Protein AF-A0A965U5V3-F1 (afdb_monomer_lite)

Secondary structure (DSSP, 8-state):
-----HHHHHHHHHHHHHHHHHHHHHHHHHHHHHHHHHHHHTT--HHHHHHHHHIIIIIIHHHHHHHHHHHHHHHHHHHHHHHHHHHTT-HHHHHHHHHHHHHHHHHHHHHHHHHHHHTHHHHHHHH-TTS-HHHHHHHHHHHHHHHHHHHHHHHHHHHHHHHHHTT-THHHHHHHHHHHHHHHHHHHHHHTSTTTTTHHHHHHHHHHHHHHHHHHHHHHHHHHT----HIIIIIHHHHHHHHHHHHHHHHHHHHHTTT-HHHHHHHHHHHHHHHHHHHHHHTT-S-TTGGGSSTTHHHHHHHHH--

Structure (mmCIF, N/CA/C/O backbone):
data_AF-A0A965U5V3-F1
#
_entry.id   AF-A0A965U5V3-F1
#
loop_
_atom_site.group_PDB
_atom_site.id
_atom_site.type_symbol
_atom_site.label_atom_id
_atom_site.label_alt_id
_atom_site.label_comp_id
_atom_site.label_asym_id
_atom_site.label_entity_id
_atom_site.label_seq_id
_atom_site.pdbx_PDB_ins_code
_atom_site.Cartn_x
_atom_site.Cartn_y
_atom_site.Cartn_z
_atom_site.occupancy
_atom_site.B_iso_or_equiv
_atom_site.auth_seq_id
_atom_site.auth_comp_id
_atom_site.auth_asym_id
_atom_site.auth_atom_id
_atom_site.pdbx_PDB_model_num
ATOM 1 N N . MET A 1 1 ? -17.117 28.675 33.048 1.00 42.81 1 MET A N 1
ATOM 2 C CA . MET A 1 1 ? -17.430 27.655 32.021 1.00 42.81 1 MET A CA 1
ATOM 3 C C . MET A 1 1 ? -16.812 28.139 30.727 1.00 42.81 1 MET A C 1
ATOM 5 O O . MET A 1 1 ? -17.378 29.000 30.071 1.00 42.81 1 MET A O 1
ATOM 9 N N . ASP A 1 2 ? -15.582 27.690 30.476 1.00 44.56 2 ASP A N 1
ATOM 10 C CA . ASP A 1 2 ? -14.666 28.263 29.491 1.00 44.56 2 ASP A CA 1
ATOM 11 C C . ASP A 1 2 ? -15.190 28.185 28.059 1.00 44.56 2 ASP A C 1
ATOM 13 O O . ASP A 1 2 ? -15.101 27.166 27.371 1.00 44.56 2 ASP A O 1
ATOM 17 N N . SER A 1 3 ? -15.652 29.334 27.591 1.00 48.09 3 SER A N 1
ATOM 18 C CA . SER A 1 3 ? -15.730 29.727 26.196 1.00 48.09 3 SER A CA 1
ATOM 19 C C . SER A 1 3 ? -14.321 29.883 25.611 1.00 48.09 3 SER A C 1
ATOM 21 O O . SER A 1 3 ? -13.909 30.978 25.232 1.00 48.09 3 SER A O 1
ATOM 23 N N . GLN A 1 4 ? -13.552 28.794 25.499 1.00 58.69 4 GLN A N 1
ATOM 24 C CA . GLN A 1 4 ? -12.567 28.765 24.418 1.00 58.69 4 GLN A CA 1
ATOM 25 C C . GLN A 1 4 ? -13.374 28.828 23.119 1.00 58.69 4 GLN A C 1
ATOM 27 O O . GLN A 1 4 ? -14.244 27.971 22.927 1.00 58.69 4 GLN A O 1
ATOM 32 N N . PRO A 1 5 ? -13.155 29.833 22.250 1.00 69.81 5 PRO A N 1
ATOM 33 C CA . PRO A 1 5 ? -13.977 29.997 21.066 1.00 69.81 5 PRO A CA 1
ATOM 34 C C . PRO A 1 5 ? -13.901 28.699 20.274 1.00 69.81 5 PRO A C 1
ATOM 36 O O . PRO A 1 5 ? -12.812 28.164 20.068 1.00 69.81 5 PRO A O 1
ATOM 39 N N . VAL A 1 6 ? -15.055 28.170 19.868 1.00 77.19 6 VAL A N 1
ATOM 40 C CA . VAL A 1 6 ? -15.174 26.922 19.095 1.00 77.19 6 VAL A CA 1
ATOM 41 C C . VAL A 1 6 ? -14.173 26.909 17.930 1.00 77.19 6 VAL A C 1
ATOM 43 O O . VAL A 1 6 ? -13.562 25.881 17.654 1.00 77.19 6 VAL A O 1
ATOM 46 N N . ALA A 1 7 ? -13.888 28.085 17.360 1.00 75.00 7 ALA A N 1
ATOM 47 C CA . ALA A 1 7 ? -12.817 28.338 16.401 1.00 75.00 7 ALA A CA 1
ATOM 48 C C . ALA A 1 7 ? -11.431 27.804 16.820 1.00 75.00 7 ALA A C 1
ATOM 50 O O . ALA A 1 7 ? -10.768 27.170 16.011 1.00 75.00 7 ALA A O 1
ATOM 51 N N . LYS A 1 8 ? -10.987 27.997 18.069 1.00 75.44 8 LYS A N 1
ATOM 52 C CA . LYS A 1 8 ? -9.675 27.551 18.578 1.00 75.44 8 LYS A CA 1
ATOM 53 C C . LYS A 1 8 ? -9.604 26.027 18.734 1.00 75.44 8 LYS A C 1
ATOM 55 O O . LYS A 1 8 ? -8.565 25.439 18.455 1.00 75.44 8 LYS A O 1
ATOM 60 N N . ARG A 1 9 ? -10.715 25.376 19.112 1.00 72.06 9 ARG A N 1
ATOM 61 C CA . ARG A 1 9 ? -10.835 23.902 19.125 1.00 72.06 9 ARG A CA 1
ATOM 62 C C . ARG A 1 9 ? -10.884 23.320 17.714 1.00 72.06 9 ARG A C 1
ATOM 64 O O . ARG A 1 9 ? -10.215 22.325 17.455 1.00 72.06 9 ARG A O 1
ATOM 71 N N . LEU A 1 10 ? -11.627 23.954 16.807 1.00 77.81 10 LEU A N 1
ATOM 72 C CA . LEU A 1 10 ? -11.666 23.573 15.396 1.00 77.81 10 LEU A CA 1
ATOM 73 C C . LEU A 1 10 ? -10.290 23.736 14.742 1.00 77.81 10 LEU A C 1
ATOM 75 O O . LEU A 1 10 ? -9.855 22.818 14.065 1.00 77.81 10 LEU A O 1
ATOM 79 N N . LEU A 1 11 ? -9.561 24.824 15.011 1.00 76.25 11 LEU A N 1
ATOM 80 C CA . LEU A 1 11 ? -8.186 25.030 14.531 1.00 76.25 11 LEU A CA 1
ATOM 81 C C . LEU A 1 11 ? -7.207 23.996 15.096 1.00 76.25 11 LEU A C 1
ATOM 83 O O . LEU A 1 11 ? -6.392 23.462 14.349 1.00 76.25 11 LEU A O 1
ATOM 87 N N . ALA A 1 12 ? -7.301 23.672 16.389 1.00 74.75 12 ALA A N 1
ATOM 88 C CA . ALA A 1 12 ? -6.449 22.6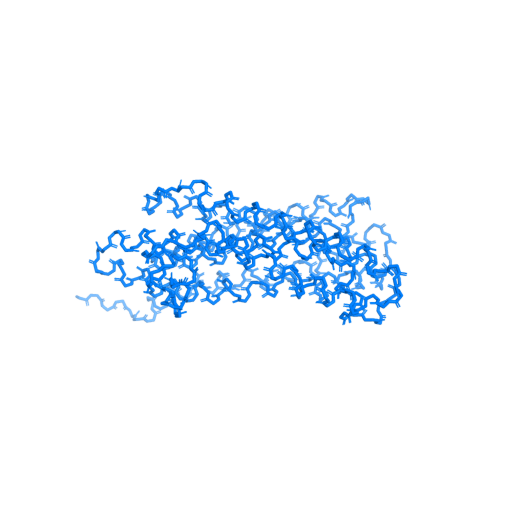64 17.020 1.00 74.75 12 ALA A CA 1
ATOM 89 C C . ALA A 1 12 ? -6.691 21.238 16.483 1.00 74.75 12 ALA A C 1
ATOM 91 O O . ALA A 1 12 ? -5.771 20.425 16.503 1.00 74.75 12 ALA A O 1
ATOM 92 N N . LEU A 1 13 ? -7.899 20.936 15.990 1.00 67.56 13 LEU A N 1
ATOM 93 C CA . LEU A 1 13 ? -8.224 19.679 15.303 1.00 67.56 13 LEU A CA 1
ATOM 94 C C . LEU A 1 13 ? -7.874 19.724 13.811 1.00 67.56 13 LEU A C 1
ATOM 96 O O . LEU A 1 13 ? -7.347 18.754 13.276 1.00 67.56 13 LEU A O 1
ATOM 100 N N . ALA A 1 14 ? -8.137 20.846 13.143 1.00 71.88 14 ALA A N 1
ATOM 101 C CA . ALA A 1 14 ? -7.903 21.011 11.716 1.00 71.88 14 ALA A CA 1
ATOM 102 C C . ALA A 1 14 ? -6.410 21.040 11.384 1.00 71.88 14 ALA A C 1
ATOM 104 O O . ALA A 1 14 ? -6.013 20.452 10.390 1.00 71.88 14 ALA A O 1
ATOM 105 N N . LEU A 1 15 ? -5.562 21.664 12.209 1.00 71.25 15 LEU A N 1
ATOM 106 C CA . LEU A 1 15 ? -4.137 21.806 11.903 1.00 71.25 15 LEU A CA 1
ATOM 107 C C . LEU A 1 15 ? -3.412 20.444 11.782 1.00 71.25 15 LEU A C 1
ATOM 109 O O . LEU A 1 15 ? -2.783 20.221 10.748 1.00 71.25 15 LEU A O 1
ATOM 113 N N . PRO A 1 16 ? -3.535 19.489 12.731 1.00 64.44 16 PRO A N 1
ATOM 114 C CA . PRO A 1 16 ? -2.949 18.154 12.575 1.00 64.44 16 PRO A CA 1
ATOM 115 C C . PRO A 1 16 ? -3.527 17.374 11.389 1.00 64.44 16 PRO A C 1
ATOM 117 O O . PRO A 1 16 ? -2.785 16.682 10.694 1.00 64.44 16 PRO A O 1
ATOM 120 N N . ILE A 1 17 ? -4.835 17.502 11.139 1.00 68.56 17 ILE A N 1
ATOM 121 C CA . ILE A 1 17 ? -5.513 16.816 10.030 1.00 68.56 17 ILE A CA 1
ATOM 122 C C . ILE A 1 17 ? -5.018 17.365 8.688 1.00 68.56 17 ILE A C 1
ATOM 124 O O . ILE A 1 17 ? -4.667 16.585 7.808 1.00 68.56 17 ILE A O 1
ATOM 128 N N . THR A 1 18 ? -4.917 18.687 8.541 1.00 76.56 18 THR A N 1
ATOM 129 C CA . THR A 1 18 ? -4.416 19.353 7.331 1.00 76.56 18 THR A CA 1
ATOM 130 C C . THR A 1 18 ? -2.945 19.038 7.095 1.00 76.56 18 THR A C 1
ATOM 132 O O . THR A 1 18 ? -2.568 18.730 5.966 1.00 76.56 18 THR A O 1
ATOM 135 N N . ILE A 1 19 ? -2.111 19.051 8.140 1.00 74.31 19 ILE A N 1
ATOM 136 C CA . ILE A 1 19 ? -0.704 18.643 8.035 1.00 74.31 19 ILE A CA 1
ATOM 137 C C . ILE A 1 19 ? -0.618 17.184 7.574 1.00 74.31 19 ILE A C 1
ATOM 139 O O . ILE A 1 19 ? 0.099 16.896 6.620 1.00 74.31 19 ILE A O 1
ATOM 143 N N . GLY A 1 20 ? -1.400 16.281 8.175 1.00 71.25 20 GLY A N 1
ATOM 144 C CA . GLY A 1 20 ? -1.452 14.874 7.777 1.00 71.25 20 GLY A CA 1
ATOM 145 C C . GLY A 1 20 ? -1.923 14.661 6.339 1.00 71.25 20 GLY A C 1
ATOM 146 O O . GLY A 1 20 ? -1.291 13.921 5.587 1.00 71.25 20 GLY A O 1
ATOM 147 N N . ALA A 1 21 ? -2.976 15.366 5.924 1.00 75.44 21 ALA A N 1
ATOM 148 C CA . ALA A 1 21 ? -3.492 15.330 4.558 1.00 75.44 21 ALA A CA 1
ATOM 149 C C . ALA A 1 21 ? -2.486 15.886 3.536 1.00 75.44 21 ALA A C 1
ATOM 151 O O . ALA A 1 21 ? -2.460 15.443 2.389 1.00 75.44 21 ALA A O 1
ATOM 152 N N . SER A 1 22 ? -1.621 16.811 3.958 1.00 83.19 22 SER A N 1
ATOM 153 C CA . SER A 1 22 ? -0.612 17.436 3.100 1.00 83.19 22 SER A CA 1
ATOM 154 C C . SER A 1 22 ? 0.598 16.535 2.831 1.00 83.19 22 SER A C 1
ATOM 156 O O . SER A 1 22 ? 1.283 16.749 1.833 1.00 83.19 22 SER A O 1
ATOM 158 N N . ILE A 1 23 ? 0.843 15.491 3.637 1.00 83.06 23 ILE A N 1
ATOM 159 C CA . ILE A 1 23 ? 2.007 14.596 3.469 1.00 83.06 23 ILE A CA 1
ATOM 160 C C . ILE A 1 23 ? 2.027 13.954 2.075 1.00 83.06 23 ILE A C 1
ATOM 162 O O . ILE A 1 23 ? 3.073 13.915 1.434 1.00 83.06 23 ILE A O 1
ATOM 166 N N . SER A 1 24 ? 0.880 13.488 1.569 1.00 82.56 24 SER A N 1
ATOM 167 C CA . SER A 1 24 ? 0.817 12.806 0.264 1.00 82.56 24 SER A CA 1
ATOM 168 C C . SER A 1 24 ? 1.067 13.750 -0.931 1.00 82.56 24 SER A C 1
ATOM 170 O O . SER A 1 24 ? 1.881 13.409 -1.801 1.00 82.56 24 SER A O 1
ATOM 172 N N . PRO A 1 25 ? 0.447 14.949 -0.996 1.00 86.75 25 PRO A N 1
ATOM 173 C CA . PRO A 1 25 ? 0.822 15.980 -1.964 1.00 86.75 25 PRO A CA 1
ATOM 174 C C . PRO A 1 25 ? 2.294 16.395 -1.871 1.00 86.75 25 PRO A C 1
ATOM 176 O O . PRO A 1 25 ? 2.972 16.439 -2.897 1.00 86.75 25 PRO A O 1
ATOM 179 N N . LEU A 1 26 ? 2.816 16.630 -0.661 1.00 87.88 26 LEU A N 1
ATOM 180 C CA . LEU A 1 26 ? 4.227 16.972 -0.455 1.00 87.88 26 LEU A CA 1
ATOM 181 C C . LEU A 1 26 ? 5.155 15.876 -0.979 1.00 87.88 26 LEU A C 1
ATOM 183 O O . LEU A 1 26 ? 6.098 16.178 -1.706 1.00 87.88 26 LEU A O 1
ATOM 187 N N . ALA A 1 27 ? 4.860 14.611 -0.680 1.00 87.25 27 ALA A N 1
ATOM 188 C CA . ALA A 1 27 ? 5.628 13.486 -1.195 1.00 87.25 27 ALA A CA 1
ATOM 189 C C . ALA A 1 27 ? 5.633 13.451 -2.726 1.00 87.25 27 ALA A C 1
ATOM 191 O O . ALA A 1 27 ? 6.674 13.226 -3.331 1.00 87.25 27 ALA A O 1
ATOM 192 N N . SER A 1 28 ? 4.497 13.760 -3.352 1.00 87.81 28 SER A N 1
ATOM 193 C CA . SER A 1 28 ? 4.379 13.799 -4.813 1.00 87.81 28 SER A CA 1
ATOM 194 C C . SER A 1 28 ? 5.215 14.926 -5.436 1.00 87.81 28 SER A C 1
ATOM 196 O O . SER A 1 28 ? 5.868 14.718 -6.458 1.00 87.81 28 SER A O 1
ATOM 198 N N . VAL A 1 29 ? 5.239 16.107 -4.807 1.00 90.50 29 VAL A N 1
ATOM 199 C CA . VAL A 1 29 ? 6.090 17.230 -5.238 1.00 90.50 29 VAL A CA 1
ATOM 200 C C . VAL A 1 29 ? 7.565 16.862 -5.098 1.00 90.50 29 VAL A C 1
ATOM 202 O O . VAL A 1 29 ? 8.337 17.044 -6.042 1.00 90.50 29 VAL A O 1
ATOM 205 N N . VAL A 1 30 ? 7.953 16.293 -3.956 1.00 91.12 30 VAL A N 1
ATOM 206 C CA . VAL A 1 30 ? 9.332 15.864 -3.702 1.00 91.12 30 VAL A CA 1
ATOM 207 C C . VAL A 1 30 ? 9.772 14.787 -4.693 1.00 91.12 30 VAL A C 1
ATOM 209 O O . VAL A 1 30 ? 10.864 14.905 -5.240 1.00 91.12 30 VAL A O 1
ATOM 212 N N . ASP A 1 31 ? 8.923 13.807 -5.002 1.00 90.94 31 ASP A N 1
ATOM 213 C CA . ASP A 1 31 ? 9.214 12.781 -6.007 1.00 90.94 31 ASP A CA 1
ATOM 214 C C . ASP A 1 31 ? 9.467 13.393 -7.382 1.00 90.94 31 ASP A C 1
ATOM 216 O O . ASP A 1 31 ? 10.501 13.123 -7.989 1.00 90.94 31 ASP A O 1
ATOM 220 N N . SER A 1 32 ? 8.571 14.269 -7.848 1.00 90.00 32 SER A N 1
ATOM 221 C CA . SER A 1 32 ? 8.718 14.913 -9.158 1.00 90.00 32 SER A CA 1
ATOM 222 C C . SER A 1 32 ? 10.021 15.709 -9.278 1.00 90.00 32 SER A C 1
ATOM 224 O O . SER A 1 32 ? 10.684 15.674 -10.314 1.00 90.00 32 SER A O 1
ATOM 226 N N . ALA A 1 33 ? 10.436 16.380 -8.200 1.00 91.12 33 ALA A N 1
ATOM 227 C CA . ALA A 1 33 ? 11.663 17.157 -8.180 1.00 91.12 33 ALA A CA 1
ATOM 228 C C . 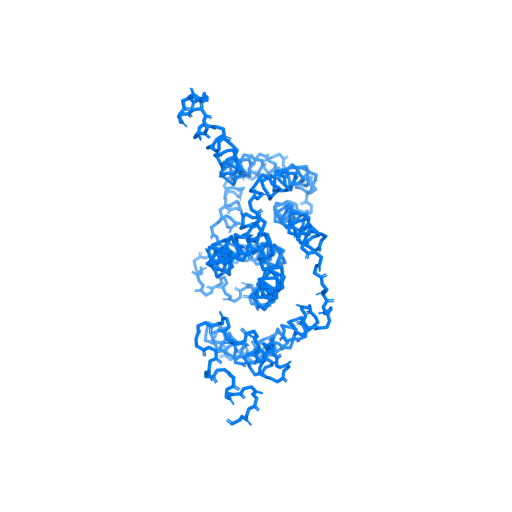ALA A 1 33 ? 12.910 16.268 -8.069 1.00 91.12 33 ALA A C 1
ATOM 230 O O . ALA A 1 33 ? 13.867 16.464 -8.818 1.00 91.12 33 ALA A O 1
ATOM 231 N N . LEU A 1 34 ? 12.927 15.309 -7.139 1.00 92.94 34 LEU A N 1
ATOM 232 C CA . LEU A 1 34 ? 14.098 14.474 -6.870 1.00 92.94 34 LEU A CA 1
ATOM 233 C C . LEU A 1 34 ? 14.375 13.492 -8.003 1.00 92.94 34 LEU A C 1
ATOM 235 O O . LEU A 1 34 ? 15.518 13.402 -8.439 1.00 92.94 34 LEU A O 1
ATOM 239 N N . ILE A 1 35 ? 13.353 12.797 -8.505 1.00 93.81 35 ILE A N 1
ATOM 240 C CA . ILE A 1 35 ? 13.528 11.754 -9.522 1.00 93.81 35 ILE A CA 1
ATOM 241 C C . ILE A 1 35 ? 14.125 12.353 -10.792 1.00 93.81 35 ILE A C 1
ATOM 243 O O . ILE A 1 35 ? 15.159 11.888 -11.267 1.00 93.81 35 ILE A O 1
ATOM 247 N N . ILE A 1 36 ? 13.532 13.443 -11.292 1.00 94.06 36 ILE A N 1
ATOM 248 C CA . ILE A 1 36 ? 14.012 14.112 -12.506 1.00 94.06 36 ILE A CA 1
ATOM 249 C C . ILE A 1 36 ? 15.433 14.651 -12.295 1.00 94.06 36 ILE A C 1
ATOM 251 O O . ILE A 1 36 ? 16.299 14.435 -13.138 1.00 94.06 36 ILE A O 1
ATOM 255 N N . ARG A 1 37 ? 15.709 15.313 -11.161 1.00 94.12 37 ARG A N 1
ATOM 256 C CA . ARG A 1 37 ? 17.046 15.864 -10.876 1.00 94.12 37 ARG A CA 1
ATOM 257 C C . ARG A 1 37 ? 18.124 14.785 -10.795 1.00 94.12 37 ARG A C 1
ATOM 259 O O . ARG A 1 37 ? 19.212 14.995 -11.322 1.00 94.12 37 ARG A O 1
ATOM 266 N N . ILE A 1 38 ? 17.846 13.659 -10.140 1.00 93.50 38 ILE A N 1
ATOM 267 C CA . ILE A 1 38 ? 18.824 12.577 -9.977 1.00 93.50 38 ILE A CA 1
ATOM 268 C C . ILE A 1 38 ? 19.085 11.888 -11.318 1.00 93.50 38 ILE A C 1
ATOM 270 O O . ILE A 1 38 ? 20.243 11.679 -11.661 1.00 93.50 38 ILE A O 1
ATOM 274 N N . LEU A 1 39 ? 18.049 11.612 -12.116 1.00 92.69 39 LEU A N 1
ATOM 275 C CA . LEU A 1 39 ? 18.231 11.015 -13.443 1.00 92.69 39 LEU A CA 1
ATOM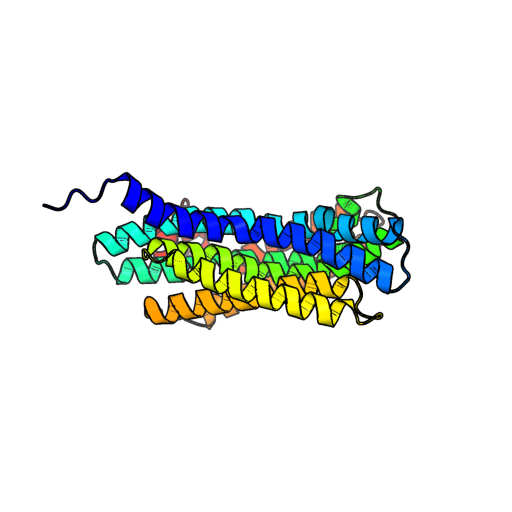 276 C C . LEU A 1 39 ? 19.048 11.928 -14.372 1.00 92.69 39 LEU A C 1
ATOM 278 O O . LEU A 1 39 ? 19.979 11.459 -15.019 1.00 92.69 39 LEU A O 1
ATOM 282 N N . LEU A 1 40 ? 18.790 13.239 -14.372 1.00 94.81 40 LEU A N 1
ATOM 283 C CA . LEU A 1 40 ? 19.618 14.196 -15.118 1.00 94.81 40 LEU A CA 1
ATOM 284 C C . LEU A 1 40 ? 21.081 14.185 -14.647 1.00 94.81 40 LEU A C 1
ATOM 286 O O . LEU A 1 40 ? 21.996 14.210 -15.465 1.00 94.81 40 LEU A O 1
ATOM 290 N N . LYS A 1 41 ? 21.314 14.110 -13.330 1.00 93.94 41 LYS A N 1
ATOM 291 C CA . LYS A 1 41 ? 22.663 14.028 -12.745 1.00 93.94 41 LYS A CA 1
ATOM 292 C C . LYS A 1 41 ? 23.404 12.747 -13.150 1.00 93.94 41 LYS A C 1
ATOM 294 O O . LYS A 1 41 ? 24.621 12.778 -13.282 1.00 93.94 41 LYS A O 1
ATOM 299 N N . LEU A 1 42 ? 22.687 11.643 -13.355 1.00 91.88 42 LEU A N 1
ATOM 300 C CA . LEU A 1 42 ? 23.244 10.376 -13.841 1.00 91.88 42 LEU A CA 1
ATOM 301 C C . LEU A 1 42 ? 23.527 10.367 -15.356 1.00 91.88 42 LEU A C 1
ATOM 303 O O . LEU A 1 42 ? 24.009 9.363 -15.869 1.00 91.88 42 LEU A O 1
ATOM 307 N N . GLY A 1 43 ? 23.249 11.465 -16.070 1.00 91.69 43 GLY A N 1
ATOM 308 C CA . GLY A 1 43 ? 23.526 11.605 -17.502 1.00 91.69 43 GLY A CA 1
ATOM 309 C C . GLY A 1 43 ? 22.360 11.236 -18.423 1.00 91.69 43 GLY A C 1
ATOM 310 O O . GLY A 1 43 ? 22.533 11.241 -19.640 1.00 91.69 43 GLY A O 1
ATOM 311 N N . TYR A 1 44 ? 21.170 10.946 -17.883 1.00 92.94 44 TYR A N 1
ATOM 312 C CA . TYR A 1 44 ? 19.980 10.720 -18.708 1.00 92.94 44 TYR A CA 1
ATOM 313 C C . TYR A 1 44 ? 19.473 12.026 -19.325 1.00 92.94 44 TYR A C 1
ATOM 315 O O . TYR A 1 44 ? 19.577 13.104 -18.735 1.00 92.94 44 TYR A O 1
ATOM 323 N N . THR A 1 45 ? 18.854 11.929 -20.503 1.00 95.00 45 THR A N 1
ATOM 324 C CA . THR A 1 45 ? 18.192 13.082 -21.121 1.00 95.00 45 THR A CA 1
ATOM 325 C C . THR A 1 45 ? 16.951 13.492 -20.324 1.00 95.00 45 THR A C 1
ATOM 327 O O . THR A 1 45 ? 16.330 12.684 -19.624 1.00 95.00 45 THR A O 1
ATOM 330 N N . LYS A 1 46 ? 16.548 14.761 -20.454 1.00 93.31 46 LYS A N 1
ATOM 331 C CA . LYS A 1 46 ? 15.329 15.275 -19.812 1.00 93.31 46 LYS A CA 1
ATOM 332 C C . LYS A 1 46 ? 14.082 14.504 -20.247 1.00 93.31 46 LYS A C 1
ATOM 334 O O . LYS A 1 46 ? 13.236 14.219 -19.406 1.00 93.31 46 LYS A O 1
ATOM 339 N N . GLU A 1 47 ? 13.996 14.151 -21.524 1.00 93.19 47 GLU A N 1
ATOM 340 C CA . GLU A 1 47 ? 12.875 13.399 -22.089 1.00 93.19 47 GLU A CA 1
ATOM 341 C C . GLU A 1 47 ? 12.788 11.987 -21.497 1.00 93.19 47 GLU A C 1
ATOM 343 O O . GLU A 1 47 ? 11.729 11.584 -21.014 1.00 93.19 47 GLU A O 1
ATOM 348 N N . THR A 1 48 ? 13.914 11.270 -21.411 1.00 92.06 48 THR A N 1
ATOM 349 C CA . THR A 1 48 ? 13.970 9.943 -20.778 1.00 92.06 48 THR A CA 1
ATOM 350 C C . THR A 1 48 ? 13.588 10.011 -19.299 1.00 92.06 48 THR A C 1
ATOM 352 O O . THR A 1 48 ? 12.791 9.202 -18.828 1.00 92.06 48 THR A O 1
ATOM 355 N N . ALA A 1 49 ? 14.099 11.002 -18.560 1.00 93.12 49 ALA A N 1
ATOM 356 C CA . ALA A 1 49 ? 13.785 11.176 -17.143 1.00 93.12 49 ALA A CA 1
ATOM 357 C C . ALA A 1 49 ? 12.297 11.488 -16.902 1.00 93.12 49 ALA A C 1
ATOM 359 O O . ALA A 1 49 ? 11.690 10.950 -15.975 1.00 93.12 49 ALA A O 1
ATOM 360 N N . GLN A 1 50 ? 11.699 12.337 -17.744 1.00 93.62 50 GLN A N 1
ATOM 361 C CA . GLN A 1 50 ? 10.272 12.659 -17.685 1.00 93.62 50 GLN A CA 1
ATOM 362 C C . GLN A 1 50 ? 9.400 11.455 -18.042 1.00 93.62 50 GLN A C 1
ATOM 364 O O . GLN A 1 50 ? 8.413 11.205 -17.354 1.00 93.62 50 GLN A O 1
ATOM 369 N N . THR A 1 51 ? 9.792 10.687 -19.057 1.00 93.50 51 THR A N 1
ATOM 370 C CA . THR A 1 51 ? 9.093 9.464 -19.470 1.00 93.50 51 THR A CA 1
ATOM 371 C C . THR A 1 51 ? 9.116 8.426 -18.354 1.00 93.50 51 THR A C 1
ATOM 373 O O . THR A 1 51 ? 8.063 7.952 -17.935 1.00 93.50 51 THR A O 1
ATOM 376 N N . ALA A 1 52 ? 10.289 8.146 -17.781 1.00 92.94 52 ALA A N 1
ATOM 377 C CA . ALA A 1 52 ? 10.43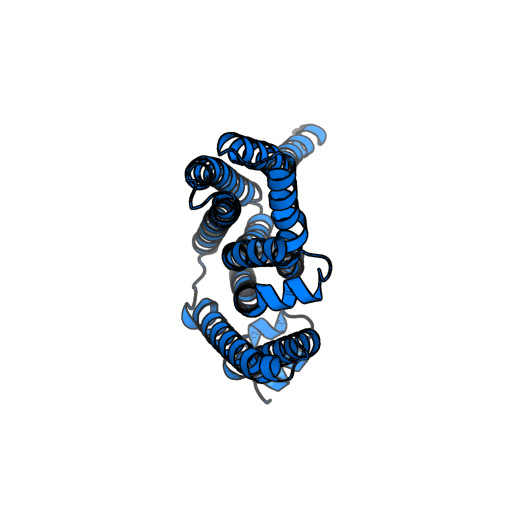9 7.203 -16.676 1.00 92.94 52 ALA A CA 1
ATOM 378 C C . ALA A 1 52 ? 9.603 7.616 -15.449 1.00 92.94 52 ALA A C 1
ATOM 380 O O . ALA A 1 52 ? 8.868 6.802 -14.886 1.00 92.94 52 ALA A O 1
ATOM 381 N N . PHE A 1 53 ? 9.650 8.900 -15.069 1.00 93.81 53 PHE A N 1
ATOM 382 C CA . PHE A 1 53 ? 8.808 9.435 -13.996 1.00 93.81 53 PHE A CA 1
ATOM 383 C C . PHE A 1 53 ? 7.312 9.309 -14.316 1.00 93.81 53 PHE A C 1
ATOM 385 O O . PHE A 1 53 ? 6.535 8.919 -13.442 1.00 93.81 53 PHE A O 1
ATOM 392 N N . SER A 1 54 ? 6.909 9.597 -15.558 1.00 93.38 54 SER A N 1
ATOM 393 C CA . SER A 1 54 ? 5.522 9.456 -16.000 1.00 93.38 54 SER A CA 1
ATOM 394 C C . SER A 1 54 ? 5.063 8.008 -15.880 1.00 93.38 54 SER A C 1
ATOM 396 O O . SER A 1 54 ? 4.080 7.764 -15.196 1.00 93.38 54 SER A O 1
ATOM 398 N N . LEU A 1 55 ? 5.798 7.038 -16.434 1.00 94.44 55 LEU A N 1
ATOM 399 C CA . LEU A 1 55 ? 5.454 5.611 -16.354 1.00 94.44 55 LEU A CA 1
ATOM 400 C C . LEU A 1 55 ? 5.253 5.149 -14.910 1.00 94.44 55 LEU A C 1
ATOM 402 O O . LEU A 1 55 ? 4.255 4.495 -14.597 1.00 94.44 55 LEU A O 1
ATOM 406 N N . MET A 1 56 ? 6.164 5.540 -14.016 1.00 93.56 56 MET A N 1
ATOM 407 C CA . MET A 1 56 ? 6.058 5.222 -12.595 1.00 93.56 56 MET A CA 1
ATOM 408 C C . MET A 1 56 ? 4.797 5.840 -11.975 1.00 93.56 56 MET A C 1
ATOM 410 O O . MET A 1 56 ? 4.061 5.172 -11.246 1.00 93.56 56 MET A O 1
ATOM 414 N N . ARG A 1 57 ? 4.525 7.119 -12.260 1.00 91.56 57 ARG A N 1
ATOM 415 C CA . ARG A 1 57 ? 3.457 7.885 -11.608 1.00 91.56 57 ARG A CA 1
ATOM 416 C C . ARG A 1 57 ? 2.067 7.624 -12.179 1.00 91.56 57 ARG A C 1
ATOM 418 O O . ARG A 1 57 ? 1.099 7.706 -11.427 1.00 91.56 57 ARG A O 1
ATOM 425 N N . THR A 1 58 ? 1.946 7.359 -13.472 1.00 90.44 58 THR A N 1
ATOM 426 C CA . THR A 1 58 ? 0.657 7.169 -14.141 1.00 90.44 58 THR A CA 1
ATOM 427 C C . THR A 1 58 ? 0.343 5.699 -14.316 1.00 90.44 58 THR A C 1
ATOM 429 O O . THR A 1 58 ? -0.733 5.274 -13.917 1.00 90.44 58 THR A O 1
ATOM 432 N N . ASN A 1 59 ? 1.258 4.898 -14.852 1.00 93.00 59 ASN A N 1
ATOM 433 C CA . ASN A 1 59 ? 0.932 3.529 -15.246 1.00 93.00 59 ASN A CA 1
ATOM 434 C C . ASN A 1 59 ? 1.045 2.601 -14.033 1.00 93.00 59 ASN A C 1
ATOM 436 O O . ASN A 1 59 ? 0.071 1.974 -13.620 1.00 93.00 59 ASN A O 1
ATOM 440 N N . VAL A 1 60 ? 2.214 2.591 -13.391 1.00 94.19 60 VAL A N 1
ATOM 441 C CA . VAL A 1 60 ? 2.498 1.687 -12.269 1.00 94.19 60 VAL A CA 1
ATOM 442 C C . VAL A 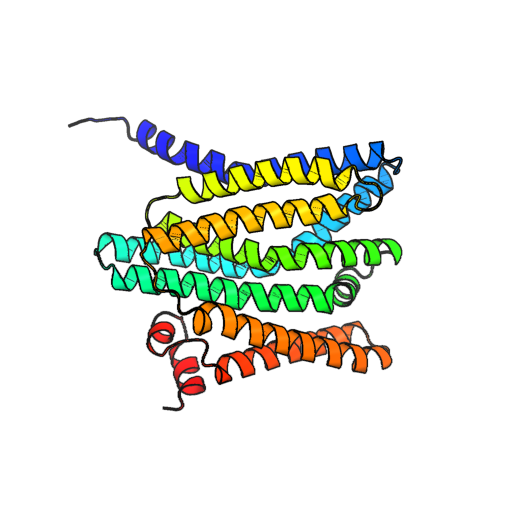1 60 ? 1.729 2.087 -11.010 1.00 94.19 60 VAL A C 1
ATOM 444 O O . VAL A 1 60 ? 1.077 1.249 -10.379 1.00 94.19 60 VAL A O 1
ATOM 447 N N . ALA A 1 61 ? 1.753 3.371 -10.637 1.00 92.00 61 ALA A N 1
ATOM 448 C CA . ALA A 1 61 ? 1.067 3.825 -9.431 1.00 92.00 61 ALA A CA 1
ATOM 449 C C . ALA A 1 61 ? -0.462 3.695 -9.534 1.00 92.00 61 ALA A C 1
ATOM 451 O O . ALA A 1 61 ? -1.102 3.428 -8.521 1.00 92.00 61 ALA A O 1
ATOM 452 N N . THR A 1 62 ? -1.071 3.833 -10.718 1.00 92.25 62 THR A N 1
ATOM 453 C CA . THR A 1 62 ? -2.525 3.627 -10.860 1.00 92.25 62 THR A CA 1
ATOM 454 C C . THR A 1 62 ? -2.896 2.187 -10.529 1.00 92.25 62 THR A C 1
ATOM 456 O O . THR A 1 62 ? -3.761 1.960 -9.684 1.00 92.25 62 THR A O 1
ATOM 459 N N . LEU A 1 63 ? -2.189 1.214 -11.111 1.00 93.00 63 LEU A N 1
ATOM 460 C CA . LEU A 1 63 ? -2.465 -0.208 -10.890 1.00 93.00 63 LEU A CA 1
ATOM 461 C C . LEU A 1 63 ? -2.212 -0.634 -9.445 1.00 93.00 63 LEU A C 1
ATOM 463 O O . LEU A 1 63 ? -3.015 -1.356 -8.859 1.00 93.00 63 LEU A O 1
ATOM 467 N N . THR A 1 64 ? -1.133 -0.146 -8.839 1.00 92.00 64 THR A N 1
ATOM 468 C CA . THR A 1 64 ? -0.796 -0.487 -7.449 1.00 92.00 64 THR A CA 1
ATOM 469 C C . THR A 1 64 ? -1.681 0.220 -6.417 1.00 92.00 64 THR A C 1
ATOM 471 O O . THR A 1 64 ? -1.864 -0.305 -5.321 1.00 92.00 64 THR A O 1
ATOM 474 N N . ASN A 1 65 ? -2.313 1.350 -6.757 1.00 91.31 65 ASN A N 1
ATOM 475 C CA . ASN A 1 65 ? -3.287 2.014 -5.883 1.00 91.31 65 ASN A CA 1
ATOM 476 C C . ASN A 1 65 ? -4.727 1.502 -6.045 1.00 91.31 65 ASN A C 1
ATOM 478 O O . ASN A 1 65 ? -5.537 1.740 -5.150 1.00 91.31 65 ASN A O 1
ATOM 482 N N . MET A 1 66 ? -5.069 0.788 -7.126 1.00 91.62 66 MET A N 1
ATOM 483 C CA . MET A 1 66 ? -6.422 0.236 -7.318 1.00 91.62 66 MET A CA 1
ATOM 484 C C . MET A 1 66 ? -6.901 -0.634 -6.138 1.00 91.62 66 MET A C 1
ATOM 486 O O . MET A 1 66 ? -8.007 -0.388 -5.649 1.00 91.62 66 MET A O 1
ATOM 490 N N . PRO A 1 67 ? -6.102 -1.582 -5.602 1.00 88.00 67 PRO A N 1
ATOM 491 C CA . PRO A 1 67 ? -6.475 -2.333 -4.396 1.00 88.00 67 PRO A CA 1
ATOM 492 C C . PRO A 1 67 ? -6.715 -1.428 -3.181 1.00 88.00 67 PRO A C 1
ATOM 494 O O . PRO A 1 67 ? -7.584 -1.705 -2.354 1.00 88.00 67 PRO A O 1
ATOM 497 N N . GLY A 1 68 ? -5.991 -0.305 -3.127 1.00 88.88 68 GLY A N 1
ATOM 498 C CA . GLY A 1 68 ? -6.101 0.724 -2.100 1.00 88.88 68 GLY A CA 1
ATOM 499 C C . GLY A 1 68 ? -7.508 1.312 -1.962 1.00 88.88 68 GLY A C 1
ATOM 500 O O . GLY A 1 68 ? -7.890 1.752 -0.883 1.00 88.88 68 GLY A O 1
ATOM 501 N N . VAL A 1 69 ? -8.327 1.294 -3.016 1.00 91.38 69 VAL A N 1
ATOM 502 C CA . VAL A 1 69 ? -9.714 1.785 -2.944 1.00 91.38 69 VAL A CA 1
ATOM 503 C C . VAL A 1 69 ? -10.550 0.930 -1.987 1.00 91.38 69 VAL A C 1
ATOM 505 O O . VAL A 1 69 ? -11.328 1.463 -1.193 1.00 91.38 69 VAL A O 1
ATOM 508 N N . LEU A 1 70 ? -10.355 -0.392 -2.003 1.00 92.19 70 LEU A N 1
ATOM 509 C CA . LEU A 1 70 ? -11.085 -1.322 -1.139 1.00 92.19 70 LEU A CA 1
ATOM 510 C C . LEU A 1 70 ? -10.671 -1.163 0.326 1.00 92.19 70 LEU A C 1
ATOM 512 O O . LEU A 1 70 ? -11.516 -1.131 1.220 1.00 92.19 70 LEU A O 1
ATOM 516 N N . THR A 1 71 ? -9.374 -1.025 0.583 1.00 91.75 71 THR A N 1
ATOM 517 C CA . THR A 1 71 ? -8.839 -0.839 1.937 1.00 91.75 71 THR A CA 1
ATOM 518 C C . THR A 1 71 ? -9.118 0.555 2.488 1.00 91.75 71 THR A C 1
ATOM 520 O O . THR A 1 71 ? -9.323 0.703 3.692 1.00 91.75 71 THR A O 1
ATOM 523 N N . MET A 1 72 ? -9.239 1.570 1.632 1.00 91.44 72 MET A N 1
ATOM 524 C CA . MET A 1 72 ? -9.724 2.892 2.024 1.00 91.44 72 MET A CA 1
ATOM 525 C C . MET A 1 72 ? -11.221 2.873 2.360 1.00 91.44 72 MET A C 1
ATOM 527 O O . MET A 1 72 ? -11.621 3.451 3.369 1.00 91.44 72 MET A O 1
ATOM 531 N N . ALA A 1 73 ? -12.047 2.160 1.587 1.00 92.62 73 ALA A N 1
ATOM 532 C CA . ALA A 1 73 ? -13.456 1.944 1.921 1.00 92.62 73 ALA A CA 1
ATOM 533 C C . ALA A 1 73 ? -13.617 1.207 3.260 1.00 92.62 73 ALA A C 1
ATOM 535 O O . ALA A 1 73 ? -14.420 1.607 4.106 1.00 92.62 73 ALA A O 1
ATOM 536 N N . LEU A 1 74 ? -12.787 0.187 3.491 1.00 91.06 74 LEU A N 1
ATOM 537 C CA . LEU A 1 74 ? -12.701 -0.503 4.772 1.00 91.06 74 LEU A CA 1
ATOM 538 C C . LEU A 1 74 ? -12.334 0.465 5.906 1.00 91.06 74 LEU A C 1
ATOM 540 O O . LEU A 1 74 ? -13.011 0.482 6.931 1.00 91.06 74 LEU A O 1
ATOM 544 N N . ALA A 1 75 ? -11.312 1.304 5.723 1.00 92.38 75 ALA A N 1
ATOM 545 C CA . ALA A 1 75 ? -10.911 2.300 6.714 1.00 92.38 75 ALA A CA 1
ATOM 546 C C . ALA A 1 75 ? -12.060 3.265 7.057 1.00 92.38 75 ALA A C 1
ATOM 548 O O . ALA A 1 75 ? -12.335 3.489 8.236 1.00 92.38 75 ALA A O 1
ATOM 549 N N . MET A 1 76 ? -12.782 3.765 6.046 1.00 91.06 76 MET A N 1
ATOM 550 C CA . MET A 1 76 ? -13.953 4.634 6.230 1.00 91.06 76 MET A CA 1
ATOM 551 C C . MET A 1 76 ? -15.075 3.958 7.026 1.00 91.06 76 MET A C 1
ATOM 553 O O . MET A 1 76 ? -15.762 4.632 7.788 1.00 91.06 76 MET A O 1
ATOM 557 N N . SER A 1 77 ? -15.239 2.638 6.904 1.00 92.06 77 SER A N 1
ATOM 558 C CA . SER A 1 77 ? -16.192 1.871 7.714 1.00 92.06 77 SER A CA 1
ATOM 559 C C . SER A 1 77 ? -15.681 1.580 9.130 1.00 92.06 77 SER A C 1
ATOM 561 O O . SER A 1 77 ? -16.476 1.529 10.070 1.00 92.06 77 SER A O 1
ATOM 563 N N . LEU A 1 78 ? -14.374 1.365 9.306 1.00 92.69 78 LEU A N 1
ATOM 564 C CA . LEU A 1 78 ? -13.777 1.018 10.598 1.00 92.69 78 LEU A CA 1
ATOM 565 C C . LEU A 1 78 ? -13.760 2.202 11.566 1.00 92.69 78 LEU A C 1
ATOM 567 O O . LEU A 1 78 ? -14.013 1.996 12.750 1.00 92.69 78 LEU A O 1
ATOM 571 N N . VAL A 1 79 ? -13.511 3.425 11.086 1.00 94.06 79 VAL A N 1
ATOM 572 C CA . VAL A 1 79 ? -13.486 4.633 11.933 1.00 94.06 79 VAL A CA 1
ATOM 573 C C . VAL A 1 79 ? -14.771 4.769 12.774 1.00 94.06 79 VAL A C 1
ATOM 575 O O . VAL A 1 79 ? -14.665 4.727 14.004 1.00 94.06 79 VAL A O 1
ATOM 578 N N . PRO A 1 80 ? -15.983 4.865 12.183 1.00 92.94 80 PRO A N 1
ATOM 579 C CA . PRO A 1 80 ? -17.216 5.007 12.954 1.00 92.94 80 PRO A CA 1
ATOM 580 C C . PRO A 1 80 ? -17.554 3.754 13.773 1.00 92.94 80 PRO A C 1
ATOM 582 O O . PRO A 1 80 ? -18.030 3.884 14.901 1.00 92.94 80 PRO A O 1
ATOM 585 N N . ALA A 1 81 ? -17.277 2.549 13.260 1.00 91.75 81 ALA A N 1
ATOM 586 C CA . ALA A 1 81 ? -17.542 1.303 13.981 1.00 91.75 81 ALA A CA 1
ATOM 587 C C . ALA A 1 81 ? -16.718 1.204 15.276 1.00 91.75 81 ALA A C 1
ATOM 589 O O . ALA A 1 81 ? -17.262 0.957 16.354 1.00 91.75 81 ALA A O 1
ATOM 590 N N . ILE A 1 82 ? -15.410 1.468 15.195 1.00 94.19 82 ILE A N 1
ATOM 591 C CA . ILE A 1 82 ? -14.510 1.472 16.353 1.00 94.19 82 ILE A CA 1
ATOM 592 C C . ILE A 1 82 ? -14.896 2.587 17.327 1.00 94.19 82 ILE A C 1
ATOM 594 O O . ILE A 1 82 ? -14.959 2.339 18.533 1.00 94.19 82 ILE A O 1
ATOM 598 N N . SER A 1 83 ? -15.210 3.790 16.834 1.00 92.75 83 SER A N 1
ATOM 599 C CA . SER A 1 83 ? -15.663 4.893 17.689 1.00 92.75 83 SER A CA 1
ATOM 600 C C . SER A 1 83 ? -16.949 4.553 18.449 1.00 92.75 83 SER A C 1
ATOM 602 O O . SER A 1 83 ? -17.054 4.873 19.634 1.00 92.75 83 SER A O 1
ATOM 604 N N . ALA A 1 84 ? -17.896 3.848 17.825 1.00 93.81 84 ALA A N 1
ATOM 605 C CA . ALA A 1 84 ? -19.124 3.405 18.481 1.00 93.81 84 ALA A CA 1
ATOM 606 C C . ALA A 1 84 ? -18.857 2.387 19.605 1.00 93.81 84 ALA A C 1
ATOM 608 O O . ALA A 1 84 ? -19.406 2.528 20.702 1.00 93.81 84 ALA A O 1
ATOM 609 N N . PHE A 1 85 ? -17.983 1.399 19.380 1.00 93.19 85 PHE A N 1
ATOM 610 C CA . PHE A 1 85 ? -17.585 0.446 20.425 1.00 93.19 85 PHE A CA 1
ATOM 611 C C . PHE A 1 85 ? -16.830 1.131 21.571 1.00 93.19 85 PHE A C 1
ATOM 613 O O . PHE A 1 85 ? -17.104 0.863 22.742 1.00 93.19 85 PHE A O 1
ATOM 620 N N . MET A 1 86 ? -15.942 2.078 21.253 1.00 92.31 86 MET A N 1
ATOM 621 C CA . MET A 1 86 ? -15.227 2.888 22.244 1.00 92.31 86 MET A CA 1
ATOM 622 C C . MET A 1 86 ? -16.185 3.727 23.100 1.00 92.31 86 MET A C 1
ATOM 624 O O . MET A 1 86 ? -16.032 3.763 24.321 1.00 92.31 86 MET A O 1
ATOM 628 N N . ALA A 1 87 ? -17.204 4.346 22.493 1.00 93.25 87 ALA A N 1
ATOM 629 C CA . ALA A 1 87 ? -18.225 5.116 23.206 1.00 93.25 87 ALA A CA 1
ATOM 630 C C . ALA A 1 87 ? -19.063 4.240 24.153 1.00 93.25 87 ALA A C 1
ATOM 632 O O . ALA A 1 87 ? -19.377 4.656 25.267 1.00 93.25 87 ALA A O 1
ATOM 633 N N . LYS A 1 88 ? -19.364 2.999 23.747 1.00 94.06 88 LYS A N 1
ATOM 634 C CA . LYS A 1 88 ? -20.066 2.000 24.571 1.00 94.06 88 LYS A CA 1
ATOM 635 C C . LYS A 1 88 ? -19.173 1.300 25.603 1.00 94.06 88 LYS A C 1
ATOM 637 O O . LYS A 1 88 ? -19.673 0.483 26.368 1.00 94.06 88 LYS A O 1
ATOM 642 N N . ARG A 1 89 ? -17.867 1.601 25.632 1.00 90.94 89 ARG A N 1
ATOM 643 C CA . ARG A 1 89 ? -16.846 0.881 26.422 1.00 90.94 89 ARG A CA 1
ATOM 644 C C . ARG A 1 89 ? -16.811 -0.630 26.141 1.00 90.94 89 ARG A C 1
ATOM 646 O O . ARG A 1 89 ? -16.341 -1.406 26.971 1.00 90.94 89 ARG A O 1
ATOM 653 N N . ASP A 1 90 ? -17.256 -1.042 24.956 1.00 92.44 90 ASP A N 1
ATOM 654 C CA . ASP A 1 90 ? -17.221 -2.432 24.511 1.00 92.44 90 ASP A CA 1
ATOM 655 C C . ASP A 1 90 ? -15.831 -2.767 23.959 1.00 92.44 90 ASP A C 1
ATOM 657 O O . ASP A 1 90 ? -15.520 -2.602 22.774 1.00 92.44 90 ASP A O 1
ATOM 661 N N . LYS A 1 91 ? -14.959 -3.221 24.860 1.00 89.56 91 LYS A N 1
ATOM 662 C CA . LYS A 1 91 ? -13.584 -3.589 24.518 1.00 89.56 91 LYS A CA 1
ATOM 663 C C . LYS A 1 91 ? -13.529 -4.799 23.583 1.00 89.56 91 LYS A C 1
ATOM 665 O O . LYS A 1 91 ? -12.673 -4.822 22.703 1.00 89.56 91 LYS A O 1
ATOM 670 N N . ALA A 1 92 ? -14.419 -5.775 23.757 1.00 88.88 92 ALA A N 1
ATOM 671 C CA . ALA A 1 92 ? -14.428 -6.993 22.952 1.00 88.88 92 ALA A CA 1
ATOM 672 C C . ALA A 1 92 ? -14.857 -6.694 21.508 1.00 88.88 92 ALA A C 1
ATOM 674 O O . ALA A 1 92 ? -14.176 -7.110 20.569 1.00 88.88 92 ALA A O 1
ATOM 675 N N . GLY A 1 93 ? -15.916 -5.900 21.323 1.00 89.12 93 GLY A N 1
ATOM 676 C CA . GLY A 1 93 ? -16.359 -5.431 20.009 1.00 89.12 93 GLY A CA 1
ATOM 677 C C . GLY A 1 93 ? -15.276 -4.633 19.280 1.00 89.12 93 GLY A C 1
ATOM 678 O O . GLY A 1 93 ? -14.964 -4.919 18.124 1.00 89.12 93 GLY A O 1
ATOM 679 N N . MET A 1 94 ? -14.609 -3.708 19.981 1.00 91.88 94 MET A N 1
ATOM 680 C CA . MET A 1 94 ? -13.482 -2.946 19.428 1.00 91.88 94 MET A CA 1
ATOM 681 C C . MET A 1 94 ? -12.321 -3.855 18.991 1.00 91.88 94 MET A C 1
ATOM 683 O O . MET A 1 94 ? -11.801 -3.696 17.885 1.00 91.88 94 MET A O 1
ATOM 687 N N . GLN A 1 95 ? -11.938 -4.834 19.817 1.00 90.94 95 GLN A N 1
ATOM 688 C CA . GLN A 1 95 ? -10.873 -5.788 19.493 1.00 90.94 95 GLN A CA 1
ATOM 689 C C . GLN A 1 95 ? -11.221 -6.650 18.274 1.00 90.94 95 GLN A C 1
ATOM 691 O O . GLN A 1 95 ? -10.378 -6.843 17.396 1.00 90.94 95 GLN A O 1
ATOM 696 N N . ASN A 1 96 ? -12.461 -7.134 18.192 1.00 88.31 96 ASN A N 1
ATOM 697 C CA . ASN A 1 96 ? -12.935 -7.932 17.064 1.00 88.31 96 ASN A CA 1
ATOM 698 C C . ASN A 1 96 ? -12.946 -7.121 15.765 1.00 88.31 96 ASN A C 1
ATOM 700 O O . ASN A 1 96 ? -12.437 -7.594 14.751 1.00 88.31 96 ASN A O 1
ATOM 704 N N . ALA A 1 97 ? -13.444 -5.883 15.801 1.00 90.00 97 ALA A N 1
ATOM 705 C CA . ALA A 1 97 ? -13.451 -4.996 14.641 1.00 90.00 97 ALA A CA 1
ATOM 706 C C . ALA A 1 97 ? -12.028 -4.639 14.173 1.00 90.00 97 ALA A C 1
ATOM 708 O O . ALA A 1 97 ? -11.744 -4.686 12.978 1.00 90.00 97 ALA A O 1
ATOM 709 N N . ALA A 1 98 ? -11.104 -4.358 15.098 1.00 92.25 98 ALA A N 1
ATOM 710 C CA . ALA A 1 98 ? -9.706 -4.086 14.766 1.00 92.25 98 ALA A CA 1
ATOM 711 C C . ALA A 1 98 ? -8.999 -5.316 14.165 1.00 92.25 98 ALA A C 1
ATOM 713 O O . ALA A 1 98 ? -8.290 -5.196 13.163 1.00 92.25 98 ALA A O 1
ATOM 714 N N . ARG A 1 99 ? -9.227 -6.512 14.729 1.00 90.31 99 ARG A N 1
ATOM 715 C CA . ARG A 1 99 ? -8.703 -7.774 14.184 1.00 90.31 99 ARG A CA 1
ATOM 716 C C . ARG A 1 99 ? -9.265 -8.050 12.788 1.00 90.31 99 ARG A C 1
ATOM 718 O O . ARG A 1 99 ? -8.499 -8.410 11.896 1.00 90.31 99 ARG A O 1
ATOM 725 N N . LEU A 1 100 ? -10.570 -7.857 12.590 1.00 88.00 100 LEU A N 1
ATOM 726 C CA . LEU A 1 100 ? -11.214 -8.015 11.288 1.00 88.00 100 LEU A CA 1
ATOM 727 C C . LEU A 1 100 ? -10.642 -7.022 10.269 1.00 88.00 100 LEU A C 1
ATOM 729 O O . LEU A 1 100 ? -10.334 -7.420 9.151 1.00 88.00 100 LEU A O 1
ATOM 733 N N . GLY A 1 101 ? -10.412 -5.767 10.665 1.00 91.69 101 GLY A N 1
ATOM 734 C CA . GLY A 1 101 ? -9.769 -4.760 9.821 1.00 91.69 101 GLY A CA 1
ATOM 735 C C . GLY A 1 101 ? -8.369 -5.169 9.358 1.00 91.69 101 GLY A C 1
ATOM 736 O O . GLY A 1 101 ? -8.061 -5.076 8.169 1.00 91.69 101 GLY A O 1
ATOM 737 N N . LEU A 1 102 ? -7.534 -5.683 10.268 1.00 92.88 102 LEU A N 1
ATOM 738 C CA . LEU A 1 102 ? -6.194 -6.185 9.936 1.00 92.88 102 LEU A CA 1
ATOM 739 C C . LEU A 1 102 ? -6.258 -7.378 8.979 1.00 92.88 102 LEU A C 1
ATOM 741 O O . LEU A 1 102 ? -5.537 -7.443 7.987 1.00 92.88 102 LEU A O 1
ATOM 745 N N . LYS A 1 103 ? -7.155 -8.317 9.264 1.00 90.88 103 LYS A N 1
ATOM 746 C CA . LYS A 1 103 ? -7.347 -9.520 8.461 1.00 90.88 103 LYS A CA 1
ATOM 747 C C . LYS A 1 103 ? -7.843 -9.194 7.055 1.00 90.88 103 LYS A C 1
ATOM 749 O O . LYS A 1 103 ? -7.295 -9.708 6.088 1.00 90.88 103 LYS A O 1
ATOM 754 N N . LEU A 1 104 ? -8.825 -8.303 6.927 1.00 90.25 104 LEU A N 1
ATOM 755 C CA . LEU A 1 104 ? -9.333 -7.841 5.635 1.00 90.25 104 LEU A CA 1
ATOM 756 C C . LEU A 1 104 ? -8.261 -7.092 4.837 1.00 90.25 104 LEU A C 1
ATOM 758 O O . LEU A 1 104 ? -8.160 -7.302 3.633 1.00 90.25 104 LEU A O 1
ATOM 762 N N . ALA A 1 105 ? -7.415 -6.294 5.495 1.00 93.12 105 ALA A N 1
ATOM 763 C CA . ALA A 1 105 ? -6.286 -5.642 4.835 1.00 93.12 105 ALA A CA 1
ATOM 764 C C . ALA A 1 105 ? -5.337 -6.653 4.177 1.00 93.12 105 ALA A C 1
ATOM 766 O O . ALA A 1 105 ? -4.898 -6.438 3.054 1.00 93.12 105 ALA A O 1
ATOM 767 N N . LEU A 1 106 ? -5.059 -7.776 4.844 1.00 93.12 106 LEU A N 1
ATOM 768 C CA . LEU A 1 106 ? -4.203 -8.838 4.310 1.00 93.12 106 LEU A CA 1
ATOM 769 C C . LEU A 1 106 ? -4.914 -9.697 3.257 1.00 93.12 106 LEU A C 1
ATOM 771 O O . LEU A 1 106 ? -4.297 -10.061 2.260 1.00 93.12 106 LEU A O 1
ATOM 775 N N . ILE A 1 107 ? -6.209 -9.976 3.441 1.00 90.38 107 ILE A N 1
ATOM 776 C CA . ILE A 1 107 ? -7.052 -10.669 2.452 1.00 90.38 107 ILE A CA 1
ATOM 777 C C . ILE A 1 107 ? -7.153 -9.863 1.150 1.00 90.38 107 ILE A C 1
ATOM 779 O O . ILE A 1 107 ? -7.248 -10.451 0.085 1.00 90.38 107 ILE A O 1
ATOM 783 N N . ILE A 1 108 ? -7.105 -8.533 1.204 1.00 91.44 108 ILE A N 1
ATOM 784 C CA . ILE A 1 108 ? -7.106 -7.692 -0.001 1.00 91.44 108 ILE A CA 1
ATOM 785 C C . ILE A 1 108 ? -5.678 -7.511 -0.532 1.00 91.44 108 ILE A C 1
ATOM 787 O O . ILE A 1 108 ? -5.407 -7.762 -1.704 1.00 91.44 108 ILE A O 1
ATOM 791 N N . GLY A 1 109 ? -4.746 -7.101 0.328 1.00 93.56 109 GLY A N 1
ATOM 792 C CA . GLY A 1 109 ? -3.412 -6.671 -0.079 1.00 93.56 109 GLY A CA 1
ATOM 793 C C . GLY A 1 109 ? -2.538 -7.786 -0.649 1.00 93.56 109 GLY A C 1
ATOM 794 O O . GLY A 1 109 ? -1.879 -7.573 -1.664 1.00 93.56 109 GLY A O 1
ATOM 795 N N . LEU A 1 110 ? -2.536 -8.977 -0.038 1.00 93.56 110 LEU A N 1
ATOM 796 C CA . LEU A 1 110 ? -1.686 -10.095 -0.470 1.00 93.56 110 LEU A CA 1
ATOM 797 C C . LEU A 1 110 ? -2.026 -10.637 -1.867 1.00 93.56 110 LEU A C 1
ATOM 799 O O . LEU A 1 110 ? -1.109 -10.711 -2.688 1.00 93.56 110 LEU A O 1
ATOM 803 N N . PRO A 1 111 ? -3.282 -11.000 -2.195 1.00 90.75 111 PRO A N 1
ATOM 804 C CA . PRO A 1 111 ? -3.586 -11.519 -3.527 1.00 90.75 111 PRO A CA 1
ATOM 805 C C . PRO A 1 111 ? -3.429 -10.450 -4.604 1.00 90.75 111 PRO A C 1
ATOM 807 O O . PRO A 1 111 ? -2.973 -10.763 -5.699 1.00 90.75 111 PRO A O 1
ATOM 810 N N . CYS A 1 112 ? -3.742 -9.185 -4.302 1.00 92.44 112 CYS A N 1
ATOM 811 C CA . CYS A 1 112 ? -3.520 -8.092 -5.241 1.00 92.44 112 CYS A CA 1
ATOM 812 C C . CYS A 1 112 ? -2.030 -7.870 -5.515 1.00 92.44 112 CYS A C 1
ATOM 814 O O . CYS A 1 112 ? -1.649 -7.742 -6.674 1.00 92.44 112 CYS A O 1
ATOM 816 N N . ALA A 1 113 ? -1.181 -7.881 -4.484 1.00 94.62 113 ALA A N 1
ATOM 817 C CA . ALA A 1 113 ? 0.266 -7.801 -4.655 1.00 94.62 113 ALA A CA 1
ATOM 818 C C . ALA A 1 113 ? 0.797 -8.961 -5.506 1.00 94.62 113 ALA A C 1
ATOM 820 O O . ALA A 1 113 ? 1.507 -8.728 -6.478 1.00 94.62 113 ALA A O 1
ATOM 821 N N . MET A 1 114 ? 0.399 -10.199 -5.196 1.00 93.38 114 MET A N 1
ATOM 822 C CA . MET A 1 114 ? 0.809 -11.383 -5.958 1.00 93.38 114 MET A CA 1
ATOM 823 C C . MET A 1 114 ? 0.324 -11.339 -7.410 1.00 93.38 114 MET A C 1
ATOM 825 O O . MET A 1 114 ? 1.100 -11.611 -8.319 1.00 93.38 114 MET A O 1
ATOM 829 N N . GLY A 1 115 ? -0.937 -10.975 -7.643 1.00 90.44 115 GLY A N 1
ATOM 830 C CA . GLY A 1 115 ? -1.507 -10.882 -8.985 1.00 90.44 115 GLY A CA 1
ATOM 831 C C . GLY A 1 115 ? -0.821 -9.814 -9.834 1.00 90.44 115 GLY A C 1
ATOM 832 O O . GLY A 1 115 ? -0.453 -10.090 -10.971 1.00 90.44 115 GLY A O 1
ATOM 833 N N . LEU A 1 116 ? -0.591 -8.623 -9.271 1.00 92.81 116 LEU A N 1
ATOM 834 C CA . LEU A 1 116 ? 0.120 -7.541 -9.958 1.00 92.81 116 LEU A CA 1
ATOM 835 C C . LEU A 1 116 ? 1.599 -7.868 -10.174 1.00 92.81 116 LEU A C 1
ATOM 837 O O . LEU A 1 116 ? 2.162 -7.431 -11.166 1.00 92.81 116 LEU A O 1
ATOM 841 N N . PHE A 1 117 ? 2.223 -8.633 -9.278 1.00 94.00 117 PHE A N 1
ATOM 842 C CA . PHE A 1 117 ? 3.601 -9.080 -9.449 1.00 94.00 117 PHE A CA 1
ATOM 843 C C . PHE A 1 117 ? 3.718 -10.109 -10.580 1.00 94.00 117 PHE A C 1
ATOM 845 O O . PHE A 1 117 ? 4.523 -9.937 -11.483 1.00 94.00 117 PHE A O 1
ATOM 852 N N . VAL A 1 118 ? 2.889 -11.157 -10.566 1.00 90.38 118 VAL A N 1
ATOM 853 C CA . VAL A 1 118 ? 2.938 -12.240 -11.565 1.00 90.38 118 VAL A CA 1
ATOM 854 C C . VAL A 1 118 ? 2.504 -11.760 -12.952 1.00 90.38 118 VAL A C 1
ATOM 856 O O . VAL A 1 118 ? 3.060 -12.198 -13.954 1.00 90.38 118 VAL A O 1
ATOM 859 N N . LEU A 1 119 ? 1.516 -10.865 -13.021 1.00 88.25 119 LEU A N 1
ATOM 860 C CA . LEU A 1 119 ? 0.945 -10.374 -14.275 1.00 88.25 119 LEU A CA 1
ATOM 861 C C . LEU A 1 119 ? 1.393 -8.947 -14.626 1.00 88.25 119 LEU A C 1
ATOM 863 O O . LEU A 1 119 ? 0.704 -8.281 -15.395 1.00 88.25 119 LEU A O 1
ATOM 867 N N . ALA A 1 120 ? 2.517 -8.463 -14.088 1.00 90.81 120 ALA A N 1
ATOM 868 C CA . ALA A 1 120 ? 2.966 -7.082 -14.284 1.00 90.81 120 ALA A CA 1
ATOM 869 C C . ALA A 1 120 ? 3.033 -6.688 -15.770 1.00 90.81 120 ALA A C 1
ATOM 871 O O . ALA A 1 120 ? 2.327 -5.778 -16.209 1.00 90.81 120 ALA A O 1
ATOM 872 N N . GLY A 1 121 ? 3.825 -7.421 -16.557 1.00 89.44 121 GLY A N 1
ATOM 873 C CA . GLY A 1 121 ? 3.982 -7.181 -17.994 1.00 89.44 121 GLY A CA 1
ATOM 874 C C . GLY A 1 121 ? 2.670 -7.312 -18.777 1.00 89.44 121 GLY A C 1
ATOM 875 O O . GLY A 1 121 ? 2.287 -6.355 -19.451 1.00 89.44 121 GLY A O 1
ATOM 876 N N . PRO A 1 122 ? 1.940 -8.438 -18.662 1.00 87.81 122 PRO A N 1
ATOM 877 C CA . PRO A 1 122 ? 0.695 -8.653 -19.402 1.00 87.81 122 PRO A CA 1
ATOM 878 C C . PRO A 1 122 ? -0.420 -7.647 -19.072 1.00 87.81 122 PRO A C 1
ATOM 880 O O . PRO A 1 122 ? -1.145 -7.197 -19.958 1.00 87.81 122 PRO A O 1
ATOM 883 N N . VAL A 1 123 ? -0.559 -7.241 -17.805 1.00 89.69 123 VAL A N 1
ATOM 884 C CA . VAL A 1 123 ? -1.546 -6.220 -17.410 1.00 89.69 123 VAL A CA 1
ATOM 885 C C . VAL A 1 123 ? -1.159 -4.853 -17.969 1.00 89.69 123 VAL A C 1
ATOM 887 O O . VAL A 1 123 ? -2.026 -4.130 -18.467 1.00 89.69 123 VAL A O 1
ATOM 890 N N . LEU A 1 124 ? 0.128 -4.495 -17.922 1.00 91.94 124 LEU A N 1
ATOM 891 C CA . LEU A 1 124 ? 0.617 -3.233 -18.475 1.00 91.94 124 LEU A CA 1
ATOM 892 C C . LEU A 1 124 ? 0.479 -3.179 -19.997 1.00 91.94 124 LEU A C 1
ATOM 894 O O . LEU A 1 124 ? 0.031 -2.157 -20.509 1.00 91.94 124 LEU A O 1
ATOM 898 N N . SER A 1 125 ? 0.807 -4.252 -20.719 1.00 89.75 125 SER A N 1
ATOM 899 C CA . SER A 1 125 ? 0.679 -4.294 -22.180 1.00 89.75 125 SER A CA 1
ATOM 900 C C . SER A 1 125 ? -0.783 -4.238 -22.628 1.00 89.75 125 SER A C 1
ATOM 902 O O . SER A 1 125 ? -1.102 -3.560 -23.604 1.00 89.75 125 SER A O 1
ATOM 904 N N . MET A 1 126 ? -1.688 -4.876 -21.878 1.00 87.88 126 MET A N 1
ATOM 905 C CA . MET A 1 126 ? -3.124 -4.851 -22.154 1.00 87.88 126 MET A CA 1
ATOM 906 C C . MET A 1 126 ? -3.742 -3.465 -21.921 1.00 87.88 126 MET A C 1
ATOM 908 O O . MET A 1 126 ? -4.560 -3.015 -22.722 1.00 87.88 126 MET A O 1
ATOM 912 N N . LEU A 1 127 ? -3.377 -2.781 -20.831 1.00 89.69 127 LEU A N 1
ATOM 913 C CA . LEU A 1 127 ? -3.951 -1.474 -20.480 1.00 89.69 127 LEU A CA 1
ATOM 914 C C . LEU A 1 127 ? -3.256 -0.298 -21.171 1.00 89.69 127 LEU A C 1
ATOM 916 O O . LEU A 1 127 ? -3.881 0.740 -21.396 1.00 89.69 127 LEU A O 1
ATOM 920 N N . TYR A 1 128 ? -1.983 -0.456 -21.530 1.00 91.25 128 TYR A N 1
ATOM 921 C CA . TYR A 1 128 ? -1.167 0.575 -22.163 1.00 91.25 128 TYR A CA 1
ATOM 922 C C . TYR A 1 128 ? -0.508 0.049 -23.452 1.00 91.25 128 TYR A C 1
ATOM 924 O O . TYR A 1 128 ? 0.719 0.010 -23.550 1.00 91.25 128 TYR A O 1
ATOM 932 N N . PRO A 1 129 ? -1.298 -0.283 -24.493 1.00 86.31 129 PRO A N 1
ATOM 933 C CA . PRO A 1 129 ? -0.792 -0.906 -25.724 1.00 86.31 129 PRO A CA 1
ATOM 934 C C . PRO A 1 129 ? 0.097 0.016 -26.571 1.00 86.31 129 PRO A C 1
ATOM 936 O O . PRO A 1 129 ? 0.713 -0.425 -27.533 1.00 86.31 129 PRO A O 1
ATOM 939 N N . LYS A 1 130 ? 0.139 1.314 -26.247 1.00 90.12 130 LYS A N 1
ATOM 940 C CA . LYS A 1 130 ? 0.946 2.319 -26.953 1.00 90.12 130 LYS A CA 1
ATOM 941 C C . LYS A 1 130 ? 2.371 2.452 -26.411 1.00 90.12 130 LYS A C 1
ATOM 943 O O . LYS A 1 130 ? 3.130 3.241 -26.963 1.00 90.12 130 LYS A O 1
ATOM 948 N N . LEU A 1 1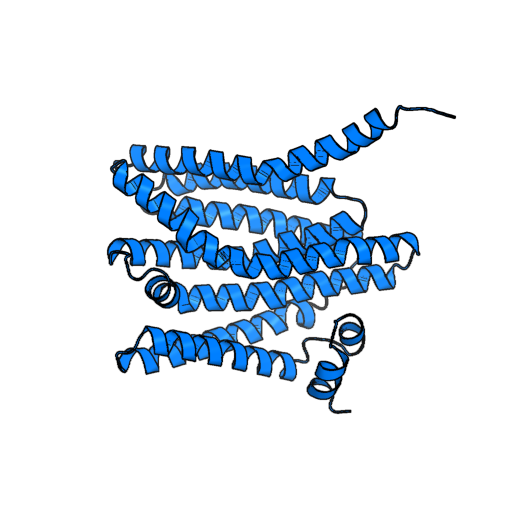31 ? 2.713 1.750 -25.329 1.00 90.44 131 LEU A N 1
ATOM 949 C CA . LEU A 1 131 ? 4.069 1.770 -24.788 1.00 90.44 131 LEU A CA 1
ATOM 950 C C . LEU A 1 131 ? 5.030 1.097 -25.762 1.00 90.44 131 LEU A C 1
ATOM 952 O O . LEU A 1 131 ? 4.749 0.019 -26.287 1.00 90.44 131 LEU A O 1
ATOM 956 N N . SER A 1 132 ? 6.189 1.713 -25.966 1.00 92.75 132 SER A N 1
ATOM 957 C CA . SER A 1 132 ? 7.304 1.038 -26.619 1.00 92.75 132 SER A CA 1
ATOM 958 C C . SER A 1 132 ? 7.775 -0.158 -25.785 1.00 92.75 132 SER A C 1
ATOM 960 O O . SER A 1 132 ? 7.537 -0.246 -24.577 1.00 92.75 132 SER A O 1
ATOM 962 N N . THR A 1 133 ? 8.493 -1.083 -26.417 1.00 90.50 133 THR A N 1
ATOM 963 C CA . THR A 1 133 ? 9.033 -2.278 -25.750 1.00 90.50 133 THR A CA 1
ATOM 964 C C . THR A 1 133 ? 9.933 -1.930 -24.560 1.00 90.50 133 THR A C 1
ATOM 966 O O . THR A 1 133 ? 9.851 -2.577 -23.517 1.00 90.50 133 THR A O 1
ATOM 969 N N . ALA A 1 134 ? 10.744 -0.874 -24.680 1.00 90.88 134 ALA A N 1
ATOM 970 C CA . ALA A 1 134 ? 11.618 -0.399 -23.608 1.00 90.88 134 ALA A CA 1
ATOM 971 C C . ALA A 1 134 ? 10.835 0.221 -22.436 1.00 90.88 134 ALA A C 1
ATOM 973 O O . ALA A 1 134 ? 11.143 -0.043 -21.274 1.00 90.88 134 ALA A O 1
ATOM 974 N N . GLU A 1 135 ? 9.800 1.017 -22.721 1.00 93.31 135 GLU A N 1
ATOM 975 C CA . GLU A 1 135 ? 8.944 1.611 -21.687 1.00 93.31 135 GLU A CA 1
ATOM 976 C C . GLU A 1 135 ? 8.129 0.550 -20.948 1.00 93.31 135 GLU A C 1
ATOM 978 O O . GLU A 1 135 ? 7.975 0.631 -19.729 1.00 93.31 135 GLU A O 1
ATOM 983 N N . LEU A 1 136 ? 7.636 -0.462 -21.669 1.00 93.75 136 LEU A N 1
ATOM 984 C CA . LEU A 1 136 ? 6.918 -1.586 -21.081 1.00 93.75 136 LEU A CA 1
ATOM 985 C C . LEU A 1 136 ? 7.825 -2.399 -20.149 1.00 93.75 136 LEU A C 1
ATOM 987 O O . LEU A 1 136 ? 7.401 -2.725 -19.041 1.00 93.75 136 LEU A O 1
ATOM 991 N N . ALA A 1 137 ? 9.065 -2.686 -20.556 1.00 93.94 137 ALA A N 1
ATOM 992 C CA . ALA A 1 137 ? 10.036 -3.383 -19.712 1.00 93.94 137 ALA A CA 1
ATOM 993 C C . ALA A 1 137 ? 10.323 -2.593 -18.424 1.00 93.94 137 ALA A C 1
ATOM 995 O O . ALA A 1 137 ? 10.184 -3.125 -17.323 1.00 93.94 137 ALA A O 1
ATOM 996 N N . LEU A 1 138 ? 10.595 -1.289 -18.549 1.00 93.81 138 LEU A N 1
ATOM 997 C CA . LEU A 1 138 ? 10.826 -0.417 -17.398 1.00 93.81 138 LEU A CA 1
ATOM 998 C C . LEU A 1 138 ? 9.610 -0.357 -16.460 1.00 93.81 138 LEU A C 1
ATOM 1000 O O . LEU A 1 138 ? 9.753 -0.464 -15.242 1.00 93.81 138 LEU A O 1
ATOM 1004 N N . ALA A 1 139 ? 8.405 -0.189 -17.011 1.00 94.38 139 ALA A N 1
ATOM 1005 C CA . ALA A 1 139 ? 7.172 -0.161 -16.230 1.00 94.38 139 ALA A CA 1
ATOM 1006 C C . ALA A 1 139 ? 6.914 -1.502 -15.524 1.00 94.38 139 ALA A C 1
ATOM 1008 O O . ALA A 1 139 ? 6.460 -1.504 -14.381 1.00 94.38 139 ALA A O 1
ATOM 1009 N N . THR A 1 140 ? 7.248 -2.623 -16.168 1.00 94.81 140 THR A N 1
ATOM 1010 C CA . THR A 1 140 ? 7.127 -3.972 -15.597 1.00 94.81 140 THR A CA 1
ATOM 1011 C C . THR A 1 140 ? 8.045 -4.142 -14.390 1.00 94.81 140 THR A C 1
ATOM 1013 O O . THR A 1 140 ? 7.579 -4.543 -13.324 1.00 94.81 140 THR A O 1
ATOM 1016 N N . ASP A 1 141 ? 9.312 -3.737 -14.492 1.00 94.44 141 ASP A N 1
ATOM 1017 C CA . ASP A 1 141 ? 10.255 -3.805 -13.369 1.00 94.44 141 ASP A CA 1
ATOM 1018 C C . ASP A 1 141 ? 9.821 -2.913 -12.199 1.00 94.44 141 ASP A C 1
ATOM 1020 O O . ASP A 1 141 ? 9.839 -3.321 -11.035 1.00 94.44 141 ASP A O 1
ATOM 1024 N N . LEU A 1 142 ? 9.365 -1.692 -12.504 1.00 95.56 142 LEU A N 1
ATOM 1025 C CA . LEU A 1 142 ? 8.807 -0.780 -11.501 1.00 95.56 142 LEU A CA 1
ATOM 1026 C C . LEU A 1 142 ? 7.547 -1.360 -10.842 1.00 95.56 142 LEU A C 1
ATOM 1028 O O . LEU A 1 142 ? 7.290 -1.102 -9.664 1.00 95.56 142 LEU A O 1
ATOM 1032 N N . MET A 1 143 ? 6.750 -2.127 -11.585 1.00 95.81 143 MET A N 1
ATOM 1033 C CA . MET A 1 143 ? 5.543 -2.772 -11.081 1.00 95.81 143 MET A CA 1
ATOM 1034 C C . MET A 1 143 ? 5.862 -3.965 -10.184 1.00 95.81 143 MET A C 1
ATOM 1036 O O . MET A 1 143 ? 5.223 -4.088 -9.143 1.00 95.81 143 MET A O 1
ATOM 1040 N N . HIS A 1 144 ? 6.882 -4.770 -10.492 1.00 95.12 144 HIS A N 1
ATOM 1041 C CA . HIS A 1 144 ? 7.351 -5.837 -9.600 1.00 95.12 144 HIS A CA 1
ATOM 1042 C C . HIS A 1 144 ? 7.736 -5.294 -8.219 1.00 95.12 144 HIS A C 1
ATOM 1044 O O . HIS A 1 144 ? 7.296 -5.816 -7.193 1.00 95.12 144 HIS A O 1
ATOM 1050 N N . THR A 1 145 ? 8.506 -4.206 -8.173 1.00 94.12 145 THR A N 1
ATOM 1051 C CA . THR A 1 145 ? 8.893 -3.584 -6.899 1.00 94.12 145 THR A CA 1
ATOM 1052 C C . THR A 1 145 ? 7.694 -2.941 -6.199 1.00 94.12 145 THR A C 1
ATOM 1054 O O . THR A 1 145 ? 7.471 -3.172 -5.010 1.00 94.12 145 THR A O 1
ATOM 1057 N N . SER A 1 146 ? 6.863 -2.197 -6.931 1.00 94.56 146 SER A N 1
ATOM 1058 C CA . SER A 1 146 ? 5.706 -1.490 -6.362 1.00 94.56 146 SER A CA 1
ATOM 1059 C C . SER A 1 146 ? 4.585 -2.425 -5.890 1.00 94.56 146 SER A C 1
ATOM 1061 O O . SER A 1 146 ? 3.881 -2.097 -4.934 1.00 94.56 146 SER A O 1
ATOM 1063 N N . ALA A 1 147 ? 4.431 -3.604 -6.502 1.00 94.94 147 ALA A N 1
ATOM 1064 C CA . ALA A 1 147 ? 3.436 -4.604 -6.116 1.00 94.94 147 ALA A CA 1
ATOM 1065 C C . ALA A 1 147 ? 3.627 -5.074 -4.666 1.00 94.94 147 ALA A C 1
ATOM 1067 O O . ALA A 1 147 ? 2.650 -5.239 -3.939 1.00 94.94 147 ALA A O 1
ATOM 1068 N N . ILE A 1 148 ? 4.872 -5.186 -4.193 1.00 94.81 148 ILE A N 1
ATOM 1069 C CA . ILE A 1 148 ? 5.182 -5.511 -2.789 1.00 94.81 148 ILE A CA 1
ATOM 1070 C C . ILE A 1 148 ? 4.622 -4.430 -1.847 1.00 94.81 148 ILE A C 1
ATOM 1072 O O . ILE A 1 148 ? 4.099 -4.726 -0.770 1.00 94.81 148 ILE A O 1
ATOM 1076 N N . GLY A 1 149 ? 4.667 -3.166 -2.279 1.00 94.75 149 GLY A N 1
ATOM 1077 C CA . GLY A 1 149 ? 4.129 -2.020 -1.548 1.00 94.75 149 GLY A CA 1
ATOM 1078 C C . GLY A 1 149 ? 2.621 -2.087 -1.305 1.00 94.75 149 GLY A C 1
ATOM 1079 O O . GLY A 1 149 ? 2.155 -1.533 -0.311 1.00 94.75 149 GLY A O 1
ATOM 1080 N N . VAL A 1 150 ? 1.862 -2.803 -2.140 1.00 95.94 150 VAL A N 1
ATOM 1081 C CA . VAL A 1 150 ? 0.396 -2.931 -2.033 1.00 95.94 150 VAL A CA 1
ATOM 1082 C C . VAL A 1 150 ? -0.022 -3.578 -0.711 1.00 95.94 150 VAL A C 1
ATOM 1084 O O . VAL A 1 150 ? -1.005 -3.153 -0.096 1.00 95.94 150 VAL A O 1
ATOM 1087 N N . ILE A 1 151 ? 0.745 -4.561 -0.228 1.00 95.88 151 ILE A N 1
ATOM 1088 C CA . ILE A 1 151 ? 0.494 -5.229 1.059 1.00 95.88 151 ILE A CA 1
ATOM 1089 C C . ILE A 1 151 ? 0.583 -4.203 2.188 1.00 95.88 151 ILE A C 1
ATOM 1091 O O . ILE A 1 151 ? -0.313 -4.088 3.024 1.00 95.88 151 ILE A O 1
ATOM 1095 N N . PHE A 1 152 ? 1.660 -3.422 2.193 1.00 96.56 152 PHE A N 1
ATOM 1096 C CA . PHE A 1 152 ? 1.906 -2.440 3.235 1.00 96.56 152 PHE A CA 1
ATOM 1097 C C . PHE A 1 152 ? 0.955 -1.251 3.150 1.00 96.56 152 PHE A C 1
ATOM 1099 O O . PHE A 1 152 ? 0.462 -0.802 4.178 1.00 96.56 152 PHE A O 1
ATOM 1106 N N . LEU A 1 153 ? 0.624 -0.788 1.945 1.00 95.50 153 LEU A N 1
ATOM 1107 C CA . LEU A 1 153 ? -0.380 0.251 1.736 1.00 95.50 153 LEU A CA 1
ATOM 1108 C C . LEU A 1 153 ? -1.746 -0.175 2.292 1.00 95.50 153 LEU A C 1
ATOM 1110 O O . LEU A 1 153 ? -2.410 0.609 2.972 1.00 95.50 153 LEU A O 1
ATOM 1114 N N . SER A 1 154 ? -2.129 -1.435 2.071 1.00 95.94 154 SER A N 1
ATOM 1115 C CA . SER A 1 154 ? -3.357 -2.020 2.620 1.00 95.94 154 SER A CA 1
ATOM 1116 C C . SER A 1 154 ? -3.364 -1.986 4.153 1.00 95.94 154 SER A C 1
ATOM 1118 O O . SER A 1 154 ? -4.373 -1.625 4.768 1.00 95.94 154 SER A O 1
ATOM 1120 N N . LEU A 1 155 ? -2.225 -2.312 4.777 1.00 95.75 155 LEU A N 1
ATOM 1121 C CA . LEU A 1 155 ? -2.043 -2.222 6.229 1.00 95.75 155 LEU A CA 1
ATOM 1122 C C . LEU A 1 155 ? -2.128 -0.780 6.729 1.00 95.75 155 LEU A C 1
ATOM 1124 O O . LEU A 1 155 ? -2.869 -0.532 7.679 1.00 95.75 155 LEU A O 1
ATOM 1128 N N . VAL A 1 156 ? -1.426 0.158 6.080 1.00 95.56 156 VAL A N 1
ATOM 1129 C CA . VAL A 1 156 ? -1.468 1.592 6.411 1.00 95.56 156 VAL A CA 1
ATOM 1130 C C . VAL A 1 156 ? -2.912 2.066 6.441 1.00 95.56 156 VAL A C 1
ATOM 1132 O O . VAL A 1 156 ? -3.370 2.549 7.468 1.00 95.56 156 VAL A O 1
ATOM 1135 N N . GLN A 1 157 ? -3.665 1.872 5.358 1.00 94.56 157 GLN A N 1
ATOM 1136 C CA . GLN A 1 157 ? -5.029 2.390 5.258 1.00 94.56 157 GLN A CA 1
ATOM 1137 C C . GLN A 1 157 ? -5.961 1.786 6.314 1.00 94.56 157 GLN A C 1
ATOM 1139 O O . GLN A 1 157 ? -6.648 2.523 7.025 1.00 94.56 157 GLN A O 1
ATOM 1144 N N . SER A 1 158 ? -5.954 0.460 6.468 1.00 94.94 158 SER A N 1
ATOM 1145 C CA . SER A 1 158 ? -6.840 -0.215 7.417 1.00 94.94 158 SER A CA 1
ATOM 1146 C C . SER A 1 158 ? -6.501 0.124 8.871 1.00 94.94 158 SER A C 1
ATOM 1148 O O . SER A 1 158 ? -7.383 0.510 9.644 1.00 94.94 158 SER A O 1
ATOM 1150 N N . MET A 1 159 ? -5.222 0.049 9.256 1.00 95.75 159 MET A N 1
ATOM 1151 C CA . MET A 1 159 ? -4.794 0.329 10.631 1.00 95.75 159 MET A CA 1
ATOM 1152 C C . MET A 1 159 ? -4.908 1.809 10.972 1.00 95.75 159 MET A C 1
ATOM 1154 O O . MET A 1 159 ? -5.365 2.136 12.065 1.00 95.75 159 MET A O 1
ATOM 1158 N N . THR A 1 160 ? -4.621 2.707 10.029 1.00 94.50 160 THR A N 1
ATOM 1159 C CA . THR A 1 160 ? -4.919 4.133 10.179 1.00 94.50 160 THR A CA 1
ATOM 1160 C C . THR A 1 160 ? -6.401 4.347 10.505 1.00 94.50 160 THR A C 1
ATOM 1162 O O . THR A 1 160 ? -6.707 5.071 11.451 1.00 94.50 160 THR A O 1
ATOM 1165 N N . GLY A 1 161 ? -7.324 3.676 9.804 1.00 94.12 161 GLY A N 1
ATOM 1166 C CA . GLY A 1 161 ? -8.760 3.739 10.100 1.00 94.12 161 GLY A CA 1
ATOM 1167 C C . GLY A 1 161 ? -9.104 3.275 11.521 1.00 94.12 161 GLY A C 1
ATOM 1168 O O . GLY A 1 161 ? -9.829 3.960 12.245 1.00 94.12 161 GLY A O 1
ATOM 1169 N N . VAL A 1 162 ? -8.522 2.160 11.974 1.00 95.50 162 VAL A N 1
ATOM 1170 C CA . VAL A 1 162 ? -8.701 1.672 13.354 1.00 95.50 162 VAL A CA 1
ATOM 1171 C C . VAL A 1 162 ? -8.196 2.698 14.372 1.00 95.50 162 VAL A C 1
ATOM 1173 O O . VAL A 1 162 ? -8.918 3.051 15.304 1.00 95.50 162 VAL A O 1
ATOM 1176 N N . ILE A 1 163 ? -6.978 3.217 14.197 1.00 94.56 163 ILE A N 1
ATOM 1177 C CA . ILE A 1 163 ? -6.358 4.162 15.137 1.00 94.56 163 ILE A CA 1
ATOM 1178 C C . ILE A 1 163 ? -7.130 5.489 15.187 1.00 94.56 163 ILE A C 1
ATOM 1180 O O . ILE A 1 163 ? -7.325 6.057 16.268 1.00 94.56 163 ILE A O 1
ATOM 1184 N N . GLN A 1 164 ? -7.606 5.972 14.038 1.00 93.00 164 GLN A N 1
ATOM 1185 C CA . GLN A 1 164 ? -8.481 7.139 13.962 1.00 93.00 164 GLN A CA 1
ATOM 1186 C C . GLN A 1 164 ? -9.797 6.893 14.708 1.00 93.00 164 GLN A C 1
ATOM 1188 O O . GLN A 1 164 ? -10.190 7.728 15.522 1.00 93.00 164 GLN A O 1
ATOM 1193 N N . GLY A 1 165 ? -10.415 5.721 14.532 1.00 93.00 165 GLY A N 1
ATOM 1194 C CA . GLY A 1 165 ? -11.621 5.323 15.263 1.00 93.00 165 GLY A CA 1
ATOM 1195 C C . GLY A 1 165 ? -11.428 5.245 16.783 1.00 93.00 165 GLY A C 1
ATOM 1196 O O . GLY A 1 165 ? -12.363 5.508 17.540 1.00 93.00 165 GLY A O 1
ATOM 1197 N N . MET A 1 166 ? -10.207 4.961 17.252 1.00 93.00 166 MET A N 1
ATOM 1198 C CA . MET A 1 166 ? -9.825 5.009 18.675 1.00 93.00 166 MET A CA 1
ATOM 1199 C C . MET A 1 166 ? -9.616 6.440 19.210 1.00 93.00 166 MET A C 1
ATOM 1201 O O . MET A 1 166 ? -9.217 6.608 20.365 1.00 93.00 166 MET A O 1
ATOM 1205 N N . GLY A 1 167 ? -9.840 7.469 18.388 1.00 89.81 167 GLY A N 1
ATOM 1206 C CA . GLY A 1 167 ? -9.666 8.876 18.747 1.00 89.81 167 GLY A CA 1
ATOM 1207 C C . GLY A 1 167 ? -8.214 9.352 18.706 1.00 89.81 167 GLY A C 1
ATOM 1208 O O . GLY A 1 167 ? -7.865 10.306 19.401 1.00 89.81 167 GLY A O 1
ATOM 1209 N N . LYS A 1 168 ? -7.338 8.684 17.940 1.00 90.94 168 LYS A N 1
ATOM 1210 C CA . LYS A 1 168 ? -5.899 8.999 17.892 1.00 90.94 168 LYS A CA 1
ATOM 1211 C C . LYS A 1 168 ? -5.351 9.271 16.483 1.00 90.94 168 LYS A C 1
ATOM 1213 O O . LYS A 1 168 ? -4.316 8.711 16.129 1.00 90.94 168 LYS A O 1
ATOM 1218 N N . PRO A 1 169 ? -5.958 10.179 15.697 1.00 87.50 169 PRO A N 1
ATOM 1219 C CA . PRO A 1 169 ? -5.531 10.461 14.321 1.00 87.50 169 PRO A CA 1
ATOM 1220 C C . PRO A 1 169 ? -4.080 10.951 14.192 1.00 87.50 169 PRO A C 1
ATOM 1222 O O . PRO A 1 169 ? -3.459 10.749 13.157 1.00 87.50 169 PRO A O 1
ATOM 1225 N N . ASN A 1 170 ? -3.501 11.533 15.246 1.00 87.75 170 ASN A N 1
ATOM 1226 C CA . ASN A 1 170 ? -2.124 12.037 15.218 1.00 87.75 170 ASN A CA 1
ATOM 1227 C C . ASN A 1 170 ? -1.068 10.925 15.078 1.00 87.75 170 ASN A C 1
ATOM 1229 O O . ASN A 1 170 ? 0.025 11.182 14.584 1.00 87.75 170 ASN A O 1
ATOM 1233 N N . VAL A 1 171 ? -1.376 9.701 15.519 1.00 91.94 171 VAL A N 1
ATOM 1234 C CA . VAL A 1 171 ? -0.441 8.565 15.471 1.00 91.94 171 VAL A CA 1
ATOM 1235 C C . VAL A 1 171 ? -0.142 8.131 14.029 1.00 91.94 171 VAL A C 1
ATOM 1237 O O . VAL A 1 171 ? 1.033 8.166 13.666 1.00 91.94 171 VAL A O 1
ATOM 1240 N N . PRO A 1 172 ? -1.137 7.789 13.182 1.00 91.31 172 PRO A N 1
ATOM 1241 C CA . PRO A 1 172 ? -0.863 7.408 11.798 1.00 91.31 172 PRO A CA 1
ATOM 1242 C C . PRO A 1 172 ? -0.252 8.558 10.991 1.00 91.31 172 PRO A C 1
ATOM 1244 O O . PRO A 1 172 ? 0.616 8.326 10.157 1.00 91.31 172 PRO A O 1
ATOM 1247 N N . VAL A 1 173 ? -0.623 9.813 11.283 1.00 90.12 173 VAL A N 1
ATOM 1248 C CA . VAL A 1 173 ? 0.005 10.992 10.663 1.00 90.12 173 VAL A CA 1
ATOM 1249 C C . VAL A 1 173 ? 1.503 11.049 10.969 1.00 90.12 173 VAL A C 1
ATOM 1251 O O . VAL A 1 173 ? 2.309 11.247 10.063 1.00 90.12 173 VAL A O 1
ATOM 1254 N N . PHE A 1 174 ? 1.890 10.843 12.228 1.00 91.44 174 PHE A N 1
ATOM 1255 C CA . PHE A 1 174 ? 3.295 10.844 12.629 1.00 91.44 174 PHE A CA 1
ATOM 1256 C C . PHE A 1 174 ? 4.067 9.650 12.049 1.00 91.44 174 PHE A C 1
ATOM 1258 O O . PHE A 1 174 ? 5.175 9.822 11.543 1.00 91.44 174 PHE A O 1
ATOM 1265 N N . ASN A 1 175 ? 3.467 8.457 12.051 1.00 94.12 175 ASN A N 1
ATOM 1266 C CA . ASN A 1 175 ? 4.067 7.262 11.457 1.00 94.12 175 ASN A CA 1
ATOM 1267 C C . ASN A 1 175 ? 4.290 7.434 9.948 1.00 94.12 175 ASN A C 1
ATOM 1269 O O . ASN A 1 175 ? 5.371 7.125 9.446 1.00 94.12 175 ASN A O 1
ATOM 1273 N N . LEU A 1 176 ? 3.305 7.987 9.233 1.00 92.56 176 LEU A N 1
ATOM 1274 C CA . LEU A 1 176 ? 3.421 8.286 7.808 1.00 92.56 176 LEU A CA 1
ATOM 1275 C C . LEU A 1 176 ? 4.453 9.386 7.538 1.00 92.56 176 LEU A C 1
ATOM 1277 O O . LEU A 1 176 ? 5.180 9.304 6.553 1.00 92.56 176 LEU A O 1
ATOM 1281 N N . PHE A 1 177 ? 4.562 10.389 8.412 1.00 92.31 177 PHE A N 1
ATOM 1282 C CA . PHE A 1 177 ? 5.576 11.436 8.293 1.00 92.31 177 PHE A CA 1
ATOM 1283 C C . PHE A 1 177 ? 7.000 10.884 8.445 1.00 92.31 177 PHE A C 1
ATOM 1285 O O . PHE A 1 177 ? 7.871 11.209 7.639 1.00 92.31 177 PHE A O 1
ATOM 1292 N N . ILE A 1 178 ? 7.241 9.995 9.414 1.00 94.69 178 ILE A N 1
ATOM 1293 C CA . ILE A 1 178 ? 8.528 9.292 9.521 1.00 94.69 178 ILE A CA 1
ATOM 1294 C C . ILE A 1 178 ? 8.761 8.421 8.282 1.00 94.69 178 ILE A C 1
ATOM 1296 O O . ILE A 1 178 ? 9.850 8.458 7.714 1.00 94.69 178 ILE A O 1
ATOM 1300 N N . GLY A 1 179 ? 7.741 7.690 7.821 1.00 95.75 179 GLY A N 1
ATOM 1301 C CA . GLY A 1 179 ? 7.812 6.913 6.582 1.00 95.75 179 GLY A CA 1
ATOM 1302 C C . GLY A 1 179 ? 8.195 7.776 5.375 1.00 95.75 179 GLY A C 1
ATOM 1303 O O . GLY A 1 179 ? 9.033 7.377 4.571 1.00 95.75 179 GLY A O 1
ATOM 1304 N N . PHE A 1 180 ? 7.655 8.992 5.285 1.00 94.06 180 PHE A N 1
ATOM 1305 C CA . PHE A 1 180 ? 8.007 9.965 4.257 1.00 94.06 180 PHE A CA 1
ATOM 1306 C C . PHE A 1 180 ? 9.473 10.414 4.357 1.00 94.06 180 PHE A C 1
ATOM 1308 O O . PHE A 1 180 ? 10.164 10.417 3.340 1.00 94.06 180 PHE A O 1
ATOM 1315 N N . ILE A 1 181 ? 9.980 10.722 5.556 1.00 95.31 181 ILE A N 1
ATOM 1316 C CA . ILE A 1 181 ? 11.403 11.049 5.758 1.00 95.31 181 ILE A CA 1
ATOM 1317 C C . ILE A 1 181 ? 12.289 9.878 5.318 1.00 95.31 181 ILE A C 1
ATOM 1319 O O . ILE A 1 181 ? 13.236 10.082 4.558 1.00 95.31 181 ILE A O 1
ATOM 1323 N N . LEU A 1 182 ? 11.959 8.652 5.742 1.00 96.00 182 LEU A N 1
ATOM 1324 C CA . LEU A 1 182 ? 12.679 7.444 5.334 1.00 96.00 182 LEU A CA 1
ATOM 1325 C C . LEU A 1 182 ? 12.655 7.272 3.817 1.00 96.00 182 LEU A C 1
ATOM 1327 O O . LEU A 1 182 ? 13.698 7.018 3.226 1.00 96.00 182 LEU A O 1
ATOM 1331 N N . LYS A 1 183 ? 11.506 7.499 3.171 1.00 94.94 183 LYS A N 1
ATOM 1332 C CA . LYS A 1 183 ? 11.409 7.499 1.710 1.00 94.94 183 LYS A CA 1
ATOM 1333 C C . LYS A 1 183 ? 12.354 8.508 1.083 1.00 94.94 183 LYS A C 1
ATOM 1335 O O . LYS A 1 183 ? 13.081 8.129 0.178 1.00 94.94 183 LYS A O 1
ATOM 1340 N N . VAL A 1 184 ? 12.380 9.760 1.537 1.00 95.00 184 VAL A N 1
ATOM 1341 C CA . VAL A 1 184 ? 13.260 10.781 0.947 1.00 95.00 184 VAL A CA 1
ATOM 1342 C C . VAL A 1 184 ? 14.730 10.379 1.080 1.00 95.00 184 VAL A C 1
ATOM 1344 O O . VAL A 1 184 ? 15.472 10.458 0.102 1.00 95.00 184 VAL A O 1
ATOM 1347 N N . VAL A 1 185 ? 15.143 9.889 2.252 1.00 95.94 185 VAL A N 1
ATOM 1348 C CA . VAL A 1 185 ? 16.520 9.428 2.492 1.00 95.94 185 VAL A CA 1
ATOM 1349 C C . VAL A 1 185 ? 16.855 8.218 1.618 1.00 95.94 185 VAL A C 1
ATOM 1351 O O . VAL A 1 185 ? 17.845 8.246 0.889 1.00 95.94 185 VAL A O 1
ATOM 1354 N N . SER A 1 186 ? 16.021 7.177 1.630 1.00 94.25 186 SER A N 1
ATOM 1355 C CA . SER A 1 186 ? 16.224 5.977 0.813 1.00 94.25 186 SER A CA 1
ATOM 1356 C C . SER A 1 186 ? 16.198 6.290 -0.680 1.00 94.25 186 SER A C 1
ATOM 1358 O O . SER A 1 186 ? 16.999 5.736 -1.419 1.00 94.25 186 SER A O 1
ATOM 1360 N N . GLN A 1 187 ? 15.341 7.207 -1.130 1.00 94.50 187 GLN A N 1
ATOM 1361 C CA . GLN A 1 187 ? 15.264 7.637 -2.525 1.00 94.50 187 GLN A CA 1
ATOM 1362 C C . GLN A 1 187 ? 16.548 8.336 -2.959 1.00 94.50 187 GLN A C 1
ATOM 1364 O O . GLN A 1 187 ? 17.086 8.021 -4.015 1.00 94.50 187 GLN A O 1
ATOM 1369 N N . LEU A 1 188 ? 17.080 9.238 -2.131 1.00 93.62 188 LEU A N 1
ATOM 1370 C CA . LEU A 1 188 ? 18.360 9.887 -2.403 1.00 93.62 188 LEU A CA 1
ATOM 1371 C C . LEU A 1 188 ? 19.501 8.866 -2.472 1.00 93.62 188 LEU A C 1
ATOM 1373 O O . LEU A 1 188 ? 20.306 8.935 -3.394 1.00 93.62 188 LEU A O 1
ATOM 1377 N N . VAL A 1 189 ? 19.570 7.911 -1.546 1.00 94.31 189 VAL A N 1
ATOM 1378 C CA . VAL A 1 189 ? 20.650 6.910 -1.530 1.00 94.31 189 VAL A CA 1
ATOM 1379 C C . VAL A 1 189 ? 20.531 5.943 -2.709 1.00 94.31 189 VAL A C 1
ATOM 1381 O O . VAL A 1 189 ? 21.473 5.806 -3.485 1.00 94.31 189 VAL A O 1
ATOM 1384 N N . LEU A 1 190 ? 19.370 5.308 -2.877 1.00 93.50 190 LEU A N 1
ATOM 1385 C CA . LEU A 1 190 ? 19.161 4.249 -3.864 1.00 93.50 190 LEU A CA 1
ATOM 1386 C C . LEU A 1 190 ? 19.197 4.780 -5.296 1.00 93.50 190 LEU A C 1
ATOM 1388 O O . LEU A 1 190 ? 19.809 4.155 -6.153 1.00 93.50 190 LEU A O 1
ATOM 1392 N N . MET A 1 191 ? 18.596 5.942 -5.569 1.00 93.94 191 MET A N 1
ATOM 1393 C CA . MET A 1 191 ? 18.575 6.467 -6.935 1.00 93.94 191 MET A CA 1
ATOM 1394 C C . MET A 1 191 ? 19.925 7.009 -7.405 1.00 93.94 191 MET A C 1
ATOM 1396 O O . MET A 1 191 ? 20.129 7.113 -8.607 1.00 93.94 191 MET A O 1
ATOM 1400 N N . ASN A 1 192 ? 20.842 7.386 -6.502 1.00 90.25 192 ASN A N 1
ATOM 1401 C CA . ASN A 1 192 ? 22.188 7.809 -6.915 1.00 90.25 192 ASN A CA 1
ATOM 1402 C C . ASN A 1 192 ? 23.067 6.619 -7.344 1.00 90.25 192 ASN A C 1
ATOM 1404 O O . ASN A 1 192 ? 24.147 6.849 -7.882 1.00 90.25 192 ASN A O 1
ATOM 1408 N N . ILE A 1 193 ? 22.624 5.373 -7.138 1.00 91.56 193 ILE A N 1
ATOM 1409 C CA . ILE A 1 193 ? 23.305 4.173 -7.633 1.00 91.56 193 ILE A CA 1
ATOM 1410 C C . ILE A 1 193 ? 22.868 3.949 -9.094 1.00 91.56 193 ILE A C 1
ATOM 1412 O O . ILE A 1 193 ? 21.682 3.695 -9.322 1.00 91.56 193 ILE A O 1
ATOM 1416 N N . PRO A 1 194 ? 23.777 4.018 -10.090 1.00 82.56 194 PRO A N 1
ATOM 1417 C CA . PRO A 1 194 ? 23.410 3.942 -11.510 1.00 82.56 194 PRO A CA 1
ATOM 1418 C C . PRO A 1 194 ? 22.658 2.662 -11.903 1.00 82.56 194 PRO A C 1
ATOM 1420 O O . PRO A 1 194 ? 21.752 2.713 -12.734 1.00 82.56 194 PRO A O 1
ATOM 1423 N N . GLU A 1 195 ? 22.998 1.536 -11.270 1.00 85.44 195 GLU A N 1
ATOM 1424 C CA . GLU A 1 195 ? 22.353 0.233 -11.489 1.00 85.44 195 GLU A CA 1
ATOM 1425 C C . GLU A 1 195 ? 20.898 0.201 -10.998 1.00 85.44 195 GLU A C 1
ATOM 1427 O O . GLU A 1 195 ? 20.061 -0.470 -11.592 1.00 85.44 195 GLU A O 1
ATOM 1432 N N . ILE A 1 196 ? 20.582 0.952 -9.936 1.00 85.56 196 ILE A N 1
ATOM 1433 C CA . ILE A 1 196 ? 19.245 0.989 -9.327 1.00 85.56 196 ILE A CA 1
ATOM 1434 C C . ILE A 1 196 ? 18.387 2.097 -9.942 1.00 85.56 196 ILE A C 1
ATOM 1436 O O . ILE A 1 196 ? 17.187 1.911 -10.113 1.00 85.56 196 ILE A O 1
ATOM 1440 N N . ASN A 1 197 ? 18.972 3.252 -10.274 1.00 90.88 197 ASN A N 1
ATOM 1441 C CA . ASN A 1 197 ? 18.312 4.364 -10.966 1.00 90.88 197 ASN A CA 1
ATOM 1442 C C . ASN A 1 197 ? 16.879 4.662 -10.448 1.00 90.88 197 ASN A C 1
ATOM 1444 O O . ASN A 1 197 ? 16.682 4.884 -9.254 1.00 90.88 197 ASN A O 1
ATOM 1448 N N . ILE A 1 198 ? 15.864 4.692 -11.317 1.00 92.25 198 ILE A N 1
ATOM 1449 C CA . ILE A 1 198 ? 14.465 4.946 -10.959 1.00 92.25 198 ILE A CA 1
ATOM 1450 C C . ILE A 1 198 ? 13.831 3.831 -10.112 1.00 92.25 198 ILE A C 1
ATOM 1452 O O . ILE A 1 198 ? 12.910 4.128 -9.352 1.00 92.25 198 ILE A O 1
ATOM 1456 N N . GLN A 1 199 ? 14.345 2.593 -10.122 1.00 92.81 199 GLN A N 1
ATOM 1457 C CA . GLN A 1 199 ? 13.861 1.554 -9.195 1.00 92.81 199 GLN A CA 1
ATOM 1458 C C . GLN A 1 199 ? 14.024 1.982 -7.734 1.00 92.81 199 GLN A C 1
ATOM 1460 O O . GLN A 1 199 ? 13.202 1.632 -6.885 1.00 92.81 199 GLN A O 1
ATOM 1465 N N . GLY A 1 200 ? 15.023 2.821 -7.442 1.00 92.56 200 GLY A N 1
ATOM 1466 C CA . GLY A 1 200 ? 15.228 3.398 -6.117 1.00 92.56 200 GLY A CA 1
ATOM 1467 C C . GLY A 1 200 ? 14.027 4.205 -5.613 1.00 92.56 200 GLY A C 1
ATOM 1468 O O . GLY A 1 200 ? 13.789 4.225 -4.407 1.00 92.56 200 GLY A O 1
ATOM 1469 N N . ALA A 1 201 ? 13.240 4.811 -6.511 1.00 93.44 201 ALA A N 1
ATOM 1470 C CA . ALA A 1 201 ? 12.015 5.543 -6.175 1.00 93.44 201 ALA A CA 1
ATOM 1471 C C . ALA A 1 201 ? 10.819 4.622 -5.860 1.00 93.44 201 ALA A C 1
ATOM 1473 O O . ALA A 1 201 ? 9.995 4.918 -4.984 1.00 93.44 201 ALA A O 1
ATOM 1474 N N . SER A 1 202 ? 10.720 3.477 -6.539 1.00 93.75 202 SER A N 1
ATOM 1475 C CA . SER A 1 202 ? 9.722 2.456 -6.201 1.00 93.75 202 SER A CA 1
ATOM 1476 C C . SER A 1 202 ? 10.049 1.816 -4.854 1.00 93.75 202 SER A C 1
ATOM 1478 O O . SER A 1 202 ? 9.195 1.759 -3.969 1.00 93.75 202 SER A O 1
ATOM 1480 N N . VAL A 1 203 ? 11.309 1.422 -4.643 1.00 96.06 203 VAL A N 1
ATOM 1481 C CA . VAL A 1 203 ? 11.768 0.811 -3.387 1.00 96.06 203 VAL A CA 1
ATOM 1482 C C . VAL A 1 203 ? 11.598 1.768 -2.208 1.00 96.06 203 VAL A C 1
ATOM 1484 O O . VAL A 1 203 ? 11.081 1.362 -1.169 1.00 96.06 203 VAL A O 1
ATOM 1487 N N . SER A 1 204 ? 11.953 3.048 -2.349 1.00 95.56 204 SER A N 1
ATOM 1488 C CA . SER A 1 204 ? 11.754 4.044 -1.287 1.00 95.56 204 SER A CA 1
ATOM 1489 C C . SER A 1 204 ? 10.276 4.212 -0.910 1.00 95.56 204 SER A C 1
ATOM 1491 O O . SER A 1 204 ? 9.948 4.386 0.266 1.00 95.56 204 SER A O 1
ATOM 1493 N N . THR A 1 205 ? 9.363 4.098 -1.877 1.00 94.25 205 THR A N 1
ATOM 1494 C CA . THR A 1 205 ? 7.916 4.119 -1.626 1.00 94.25 205 THR A CA 1
ATOM 1495 C C . THR A 1 205 ? 7.459 2.879 -0.858 1.00 94.25 205 THR A C 1
ATOM 1497 O O . THR A 1 205 ? 6.717 3.013 0.118 1.00 94.25 205 THR A O 1
ATOM 1500 N N . VAL A 1 206 ? 7.959 1.691 -1.216 1.00 96.19 206 VAL A N 1
ATOM 1501 C CA . VAL A 1 206 ? 7.714 0.458 -0.449 1.00 96.19 206 VAL A CA 1
ATOM 1502 C C . VAL A 1 206 ? 8.232 0.601 0.981 1.00 96.19 206 VAL A C 1
ATOM 1504 O O . VAL A 1 206 ? 7.510 0.260 1.911 1.00 96.19 206 VAL A O 1
ATOM 1507 N N . VAL A 1 207 ? 9.429 1.160 1.181 1.00 96.81 207 VAL A N 1
ATOM 1508 C CA . VAL A 1 207 ? 10.010 1.405 2.514 1.00 96.81 207 VAL A CA 1
ATOM 1509 C C . VAL A 1 207 ? 9.121 2.327 3.354 1.00 96.81 207 VAL A C 1
ATOM 1511 O O . VAL A 1 207 ? 8.880 2.031 4.524 1.00 96.81 207 VAL A O 1
ATOM 1514 N N . CYS A 1 208 ? 8.584 3.403 2.768 1.00 95.94 208 CYS A N 1
ATOM 1515 C CA . CYS A 1 208 ? 7.645 4.294 3.457 1.00 95.94 208 CYS A CA 1
ATOM 1516 C C . CYS A 1 208 ? 6.403 3.547 3.944 1.00 95.94 208 CYS A C 1
ATOM 1518 O O . CYS A 1 208 ? 6.082 3.599 5.135 1.00 95.94 208 CYS A O 1
ATOM 1520 N N . TYR A 1 209 ? 5.725 2.825 3.049 1.00 95.44 209 TYR A N 1
ATOM 1521 C CA . TYR A 1 209 ? 4.521 2.086 3.420 1.00 95.44 209 TYR A CA 1
ATOM 1522 C C . TYR A 1 209 ? 4.826 0.947 4.385 1.00 95.44 209 TYR A C 1
ATOM 1524 O O . TYR A 1 209 ? 4.057 0.736 5.317 1.00 95.44 209 TYR A O 1
ATOM 1532 N N . ALA A 1 210 ? 5.946 0.245 4.211 1.00 97.06 210 ALA A N 1
ATOM 1533 C CA . ALA A 1 210 ? 6.362 -0.826 5.105 1.00 97.06 210 ALA A CA 1
ATOM 1534 C C . ALA A 1 210 ? 6.563 -0.305 6.523 1.00 97.06 210 ALA A C 1
ATOM 1536 O O . ALA A 1 210 ? 5.966 -0.836 7.458 1.00 97.06 210 ALA A O 1
ATOM 1537 N N . PHE A 1 211 ? 7.324 0.778 6.683 1.00 97.75 211 PHE A N 1
ATOM 1538 C CA . PHE A 1 211 ? 7.511 1.403 7.984 1.00 97.75 211 PHE A CA 1
ATOM 1539 C C . PHE A 1 211 ? 6.174 1.839 8.592 1.00 97.75 211 PHE A C 1
ATOM 1541 O O . PHE A 1 211 ? 5.853 1.433 9.710 1.00 97.75 211 PHE A O 1
ATOM 1548 N N . ALA A 1 212 ? 5.377 2.628 7.863 1.00 96.00 212 ALA A N 1
ATOM 1549 C CA . ALA A 1 212 ? 4.151 3.197 8.416 1.00 96.00 212 ALA A CA 1
ATOM 1550 C C . ALA A 1 212 ? 3.114 2.104 8.733 1.00 96.00 212 ALA A C 1
ATOM 1552 O O . ALA A 1 212 ? 2.518 2.107 9.806 1.00 96.00 212 ALA A O 1
ATOM 1553 N N . GLY A 1 213 ? 2.963 1.114 7.850 1.00 96.00 213 GLY A N 1
ATOM 1554 C CA . GLY A 1 213 ? 2.027 0.005 8.011 1.00 96.00 213 GLY A CA 1
ATOM 1555 C C . GLY A 1 213 ? 2.407 -0.912 9.169 1.00 96.00 213 GLY A C 1
ATOM 1556 O O . GLY A 1 213 ? 1.540 -1.303 9.952 1.00 96.00 213 GLY A O 1
ATOM 1557 N N . ILE A 1 214 ? 3.699 -1.217 9.335 1.00 96.44 214 ILE A N 1
ATOM 1558 C CA . ILE A 1 214 ? 4.194 -1.994 10.479 1.00 96.44 214 ILE A CA 1
ATOM 1559 C C . ILE A 1 214 ? 4.015 -1.199 11.776 1.00 96.44 214 ILE A C 1
ATOM 1561 O O . ILE A 1 214 ? 3.507 -1.746 12.755 1.00 96.44 214 ILE A O 1
ATOM 1565 N N . ALA A 1 215 ? 4.377 0.086 11.792 1.00 96.62 215 ALA A N 1
ATOM 1566 C CA . ALA A 1 215 ? 4.241 0.943 12.966 1.00 96.62 215 ALA A CA 1
ATOM 1567 C C . ALA A 1 215 ? 2.775 1.079 13.413 1.00 96.62 215 ALA A C 1
ATOM 1569 O O . ALA A 1 215 ? 2.478 0.902 14.598 1.00 96.62 215 ALA A O 1
ATOM 1570 N N . ASP A 1 216 ? 1.852 1.310 12.475 1.00 95.81 216 ASP A N 1
ATOM 1571 C CA . ASP A 1 216 ? 0.413 1.368 12.743 1.00 95.81 216 ASP A CA 1
ATOM 1572 C C . ASP A 1 216 ? -0.111 0.024 13.259 1.00 95.81 216 ASP A C 1
ATOM 1574 O O . ASP A 1 216 ? -0.833 -0.029 14.257 1.00 95.81 216 ASP A O 1
ATOM 1578 N N . THR A 1 217 ? 0.303 -1.083 12.639 1.00 95.00 217 THR A N 1
ATOM 1579 C CA . THR A 1 217 ? -0.096 -2.430 13.069 1.00 95.00 217 THR A CA 1
ATOM 1580 C C . THR A 1 217 ? 0.387 -2.723 14.494 1.00 95.00 217 THR A C 1
ATOM 1582 O O . THR A 1 217 ? -0.404 -3.135 15.343 1.00 95.00 217 THR A O 1
ATOM 1585 N N . ILE A 1 218 ? 1.659 -2.450 14.809 1.00 94.25 218 ILE A N 1
ATOM 1586 C CA . ILE A 1 218 ? 2.221 -2.608 16.163 1.00 94.25 218 ILE A CA 1
ATOM 1587 C C . ILE A 1 218 ? 1.458 -1.740 17.166 1.00 94.25 218 ILE A C 1
ATOM 1589 O O . ILE A 1 218 ? 1.154 -2.194 18.275 1.00 94.25 218 ILE A O 1
ATOM 1593 N N . TYR A 1 219 ? 1.129 -0.504 16.786 1.00 94.69 219 TYR A N 1
ATOM 1594 C CA . TYR A 1 219 ? 0.363 0.400 17.631 1.00 94.69 219 TYR A CA 1
ATOM 1595 C C . TYR A 1 219 ? -1.010 -0.180 17.973 1.00 94.69 219 TYR A C 1
ATOM 1597 O O . TYR A 1 219 ? -1.379 -0.224 19.149 1.00 94.69 219 TYR A O 1
ATOM 1605 N N . VAL A 1 220 ? -1.748 -0.661 16.970 1.00 93.56 220 VAL A N 1
ATOM 1606 C CA . VAL A 1 220 ? -3.069 -1.273 17.155 1.00 93.56 220 VAL A CA 1
ATOM 1607 C C . VAL A 1 220 ? -2.967 -2.511 18.042 1.00 93.56 220 VAL A C 1
ATOM 1609 O O . VAL A 1 220 ? -3.712 -2.614 19.016 1.00 93.56 220 VAL A O 1
ATOM 1612 N N . ILE A 1 221 ? -2.006 -3.405 17.789 1.00 91.31 221 ILE A N 1
ATOM 1613 C CA . ILE A 1 221 ? -1.805 -4.626 18.586 1.00 91.31 221 ILE A CA 1
ATOM 1614 C C . ILE A 1 221 ? -1.604 -4.292 20.060 1.00 91.31 221 ILE A C 1
ATOM 1616 O O . ILE A 1 221 ? -2.300 -4.835 20.921 1.00 91.31 221 ILE A O 1
ATOM 1620 N N . ARG A 1 222 ? -0.684 -3.368 20.353 1.00 90.00 222 ARG A N 1
ATOM 1621 C CA . ARG A 1 222 ? -0.357 -2.978 21.729 1.00 90.00 222 ARG A CA 1
ATOM 1622 C C . ARG A 1 222 ? -1.493 -2.209 22.387 1.00 90.00 222 ARG A C 1
ATOM 1624 O O . ARG A 1 222 ? -1.807 -2.449 23.550 1.00 90.00 222 ARG A O 1
ATOM 1631 N N . LYS A 1 223 ? -2.122 -1.271 21.673 1.00 88.81 223 LYS A N 1
ATOM 1632 C CA . LYS A 1 223 ? -3.124 -0.383 22.272 1.00 88.81 223 LYS A CA 1
ATOM 1633 C C . LYS A 1 223 ? -4.471 -1.069 22.466 1.00 88.81 223 LYS A C 1
ATOM 1635 O O . LYS A 1 223 ? -5.114 -0.836 23.489 1.00 88.81 223 LYS A O 1
ATOM 1640 N N . ALA A 1 224 ? -4.881 -1.911 21.523 1.00 82.44 224 ALA A N 1
ATOM 1641 C CA . ALA A 1 224 ? -6.109 -2.686 21.625 1.00 82.44 224 ALA A CA 1
ATOM 1642 C C . ALA A 1 224 ? -5.913 -4.018 22.373 1.00 82.44 224 ALA A C 1
ATOM 1644 O O . ALA A 1 224 ? -6.908 -4.656 22.702 1.00 82.44 224 ALA A O 1
ATOM 1645 N N . ASN A 1 225 ? -4.678 -4.418 22.715 1.00 83.31 225 ASN A N 1
ATOM 1646 C CA . ASN A 1 225 ? -4.361 -5.743 23.273 1.00 83.31 225 ASN A CA 1
ATOM 1647 C C . ASN A 1 225 ? -4.964 -6.864 22.414 1.00 83.31 225 ASN A C 1
ATOM 1649 O O . ASN A 1 225 ? -5.723 -7.703 22.903 1.00 83.31 225 ASN A O 1
ATOM 1653 N N . LEU A 1 226 ? -4.685 -6.826 21.110 1.00 81.00 226 LEU A N 1
ATOM 1654 C CA . LEU A 1 226 ? -5.165 -7.853 20.193 1.00 81.00 226 LEU A CA 1
ATOM 1655 C C . LEU A 1 226 ? -4.393 -9.147 20.427 1.00 81.00 226 LEU A C 1
ATOM 1657 O O . LEU A 1 226 ? -3.172 -9.179 20.296 1.00 81.00 226 LEU A O 1
ATOM 1661 N N . SER A 1 227 ? -5.107 -10.241 20.675 1.00 74.94 227 SER A N 1
ATOM 1662 C CA . SER A 1 227 ? -4.553 -11.561 20.395 1.00 74.94 227 SER A CA 1
ATOM 1663 C C . SER A 1 227 ? -4.556 -11.743 18.875 1.00 74.94 227 SER A C 1
ATOM 1665 O O . SER A 1 227 ? -5.598 -11.633 18.233 1.00 74.94 227 SER A O 1
ATOM 1667 N N . ILE A 1 228 ? -3.405 -11.970 18.249 1.00 74.19 228 ILE A N 1
ATOM 1668 C CA . ILE A 1 228 ? -3.353 -12.290 16.817 1.00 74.19 228 ILE A CA 1
ATOM 1669 C C . ILE A 1 228 ? -3.141 -13.789 16.692 1.00 74.19 228 ILE A C 1
ATOM 1671 O O . ILE A 1 228 ? -2.081 -14.302 17.036 1.00 74.19 228 ILE A O 1
ATOM 1675 N N . GLY A 1 229 ? -4.145 -14.488 16.164 1.00 74.81 229 GLY A N 1
ATOM 1676 C CA . GLY A 1 229 ? -3.933 -15.828 15.636 1.00 74.81 229 GLY A CA 1
ATOM 1677 C C . GLY A 1 229 ? -3.109 -15.709 14.359 1.00 74.81 229 GLY A C 1
ATOM 1678 O O . GLY A 1 229 ? -3.673 -15.443 13.301 1.00 74.81 229 GLY A O 1
ATOM 1679 N N . PHE A 1 230 ? -1.784 -15.859 14.456 1.00 71.62 230 PHE A N 1
ATOM 1680 C CA . PHE A 1 230 ? -0.853 -15.737 13.322 1.00 71.62 230 PHE A CA 1
ATOM 1681 C C . PHE A 1 230 ? -1.297 -16.582 12.118 1.00 71.62 230 PHE A C 1
ATOM 1683 O O . PHE A 1 230 ? -1.278 -16.122 10.976 1.00 71.62 230 PHE A O 1
ATOM 1690 N N . PHE A 1 231 ? -1.786 -17.793 12.394 1.00 69.75 231 PHE A N 1
ATOM 1691 C CA . PHE A 1 231 ? -2.294 -18.714 11.385 1.00 69.75 231 PHE A CA 1
ATOM 1692 C C . PHE A 1 231 ? -3.523 -18.163 10.637 1.00 69.75 231 PHE A C 1
ATOM 1694 O O . PHE A 1 231 ? -3.598 -18.248 9.414 1.00 69.75 231 PHE A O 1
ATOM 1701 N N . ASP A 1 232 ? -4.467 -17.552 11.356 1.00 74.31 232 ASP A N 1
ATOM 1702 C CA . ASP A 1 232 ? -5.725 -17.065 10.781 1.00 74.31 232 ASP A CA 1
ATOM 1703 C C . ASP A 1 232 ? -5.593 -15.725 10.059 1.00 74.31 232 ASP A C 1
ATOM 1705 O O . ASP A 1 232 ? -6.290 -15.485 9.073 1.00 74.31 232 ASP A O 1
ATOM 1709 N N . VAL A 1 233 ? -4.740 -14.838 10.571 1.00 79.62 233 VAL A N 1
ATOM 1710 C CA . VAL A 1 233 ? -4.624 -13.459 10.082 1.00 79.62 233 VAL A CA 1
ATOM 1711 C C . VAL A 1 233 ? -3.588 -13.341 8.970 1.00 79.62 233 VAL A C 1
ATOM 1713 O O . VAL A 1 233 ? -3.815 -12.584 8.033 1.00 79.62 233 VAL A O 1
ATOM 1716 N N . LEU A 1 234 ? -2.482 -14.090 9.042 1.00 82.38 234 LEU A N 1
ATOM 1717 C CA . LEU A 1 234 ? -1.387 -13.982 8.076 1.00 82.38 234 LEU A CA 1
ATOM 1718 C C . LEU A 1 234 ? -1.249 -15.229 7.201 1.00 82.38 234 LEU A C 1
ATOM 1720 O O . LEU A 1 234 ? -1.229 -15.112 5.977 1.00 82.38 234 LEU A O 1
ATOM 1724 N N . LEU A 1 235 ? -1.165 -16.419 7.805 1.00 82.62 235 LEU A N 1
ATOM 1725 C CA . LEU A 1 235 ? -0.768 -17.616 7.060 1.00 82.62 235 LEU A CA 1
ATOM 1726 C C . LEU A 1 235 ? -1.826 -18.058 6.038 1.00 82.62 235 LEU A C 1
ATOM 1728 O O . LEU A 1 235 ? -1.483 -18.356 4.898 1.00 82.62 235 LEU A O 1
ATOM 1732 N N . LYS A 1 236 ? -3.111 -18.051 6.410 1.00 82.88 236 LYS A N 1
ATOM 1733 C CA . LYS A 1 236 ? -4.219 -18.391 5.500 1.00 82.88 236 LYS A CA 1
ATOM 1734 C C . LYS A 1 236 ? -4.278 -17.478 4.257 1.00 82.88 236 LYS A C 1
ATOM 1736 O O . LYS A 1 236 ? -4.263 -18.019 3.144 1.00 82.88 236 LYS A O 1
ATOM 1741 N N . PRO A 1 237 ? -4.300 -16.131 4.390 1.00 84.38 237 PRO A N 1
ATOM 1742 C CA . PRO A 1 237 ? -4.207 -15.229 3.240 1.00 84.38 237 PRO A CA 1
ATOM 1743 C C . PRO A 1 237 ? -2.939 -15.426 2.411 1.00 84.38 237 PRO A C 1
ATOM 1745 O O . PRO A 1 237 ? -3.017 -15.428 1.184 1.00 84.38 237 PRO A O 1
ATOM 1748 N N . LEU A 1 238 ? -1.789 -15.642 3.057 1.00 87.25 238 LEU A N 1
ATOM 1749 C CA . LEU A 1 238 ? -0.510 -15.828 2.372 1.00 87.25 238 LEU A CA 1
ATOM 1750 C C . LEU A 1 238 ? -0.506 -17.097 1.509 1.00 87.25 238 LEU A C 1
ATOM 1752 O O . LEU A 1 238 ? -0.215 -17.017 0.320 1.00 87.25 238 LEU A O 1
ATOM 1756 N N . LEU A 1 239 ? -0.900 -18.244 2.071 1.00 85.44 239 LEU A N 1
ATOM 1757 C CA . LEU A 1 239 ? -0.975 -19.520 1.347 1.00 85.44 239 LEU A CA 1
ATOM 1758 C C . LEU A 1 239 ? -1.975 -19.465 0.188 1.00 85.44 239 LEU A C 1
ATOM 1760 O O . LEU A 1 239 ? -1.703 -19.973 -0.900 1.00 85.44 239 LEU A O 1
ATOM 1764 N N . SER A 1 240 ? -3.119 -18.816 0.397 1.00 85.19 240 SER A N 1
ATOM 1765 C CA . SER A 1 240 ? -4.136 -18.682 -0.653 1.00 85.19 240 SER A CA 1
ATOM 1766 C C . SER A 1 240 ? -3.671 -17.763 -1.779 1.00 85.19 240 SER A C 1
ATOM 1768 O O . SER A 1 240 ? -3.902 -18.063 -2.946 1.00 85.19 240 SER A O 1
ATOM 1770 N N . SER A 1 241 ? -2.959 -16.683 -1.444 1.00 86.81 241 SER A N 1
ATOM 1771 C CA . SER A 1 241 ? -2.377 -15.763 -2.430 1.00 86.81 241 SER A CA 1
ATOM 1772 C C . SER A 1 241 ? -1.222 -16.408 -3.197 1.00 86.81 241 SER A C 1
ATOM 1774 O O . SER A 1 241 ? -1.105 -16.209 -4.401 1.00 86.81 241 SER A O 1
ATOM 1776 N N . ALA A 1 242 ? -0.406 -17.232 -2.532 1.00 87.81 242 ALA A N 1
ATOM 1777 C CA . ALA A 1 242 ? 0.647 -18.010 -3.179 1.00 87.81 242 ALA A CA 1
ATOM 1778 C C . ALA A 1 242 ? 0.065 -19.050 -4.149 1.00 87.81 242 ALA A C 1
ATOM 1780 O O . ALA A 1 242 ? 0.519 -19.154 -5.285 1.00 87.81 242 ALA A O 1
ATOM 1781 N N . THR A 1 243 ? -0.989 -19.762 -3.736 1.00 86.31 243 THR A N 1
ATOM 1782 C CA . THR A 1 243 ? -1.686 -20.734 -4.597 1.00 86.31 243 THR A CA 1
ATOM 1783 C C . THR A 1 243 ? -2.321 -20.042 -5.802 1.00 86.31 243 THR A C 1
ATOM 1785 O O . THR A 1 243 ? -2.155 -20.500 -6.929 1.00 86.31 243 THR A O 1
ATOM 1788 N N . MET A 1 244 ? -2.996 -18.908 -5.585 1.00 88.81 244 MET A N 1
ATOM 1789 C CA . MET A 1 244 ? -3.520 -18.069 -6.664 1.00 88.81 244 MET A CA 1
ATOM 1790 C C . MET A 1 244 ? -2.403 -17.657 -7.629 1.00 88.81 244 MET A C 1
ATOM 1792 O O . MET A 1 244 ? -2.545 -17.861 -8.829 1.00 88.81 244 MET A O 1
ATOM 1796 N N . GLY A 1 245 ? -1.298 -17.107 -7.118 1.00 84.56 245 GLY A N 1
ATOM 1797 C CA . GLY A 1 245 ? -0.166 -16.674 -7.938 1.00 84.56 245 GLY A CA 1
ATOM 1798 C C . GLY A 1 245 ? 0.414 -17.811 -8.779 1.00 84.56 245 GLY A C 1
ATOM 1799 O O . GLY A 1 245 ? 0.674 -17.618 -9.962 1.00 84.56 245 GLY A O 1
ATOM 1800 N N . PHE A 1 246 ? 0.530 -19.011 -8.204 1.00 87.31 246 PHE A N 1
ATOM 1801 C CA . PHE A 1 246 ? 0.987 -20.201 -8.920 1.00 87.31 246 PHE A CA 1
ATOM 1802 C C . PHE A 1 246 ? 0.031 -20.610 -10.049 1.00 87.31 246 PHE A C 1
ATOM 1804 O O . PHE A 1 246 ? 0.473 -20.828 -11.174 1.00 87.31 246 PHE A O 1
ATOM 1811 N N . VAL A 1 247 ? -1.279 -20.664 -9.781 1.00 86.19 247 VAL A N 1
ATOM 1812 C CA . VAL A 1 247 ? -2.301 -20.997 -10.792 1.00 86.19 247 VAL A CA 1
ATOM 1813 C C . VAL A 1 247 ? -2.291 -19.984 -11.936 1.00 86.19 247 VAL A C 1
ATOM 1815 O O . VAL A 1 247 ? -2.310 -20.373 -13.101 1.00 86.19 247 VAL A O 1
ATOM 1818 N N . VAL A 1 248 ? -2.227 -18.694 -11.604 1.00 86.50 248 VAL A N 1
ATOM 1819 C CA . VAL A 1 248 ? -2.178 -17.596 -12.577 1.00 86.50 248 VAL A CA 1
ATOM 1820 C C . VAL A 1 248 ? -0.926 -17.693 -13.445 1.00 86.50 248 VAL A C 1
ATOM 1822 O O . VAL A 1 248 ? -1.029 -17.598 -14.662 1.00 86.50 248 VAL A O 1
ATOM 1825 N N . TYR A 1 249 ? 0.240 -17.916 -12.835 1.00 85.44 249 TYR A N 1
ATOM 1826 C CA . TYR A 1 249 ? 1.508 -18.028 -13.553 1.00 85.44 249 TYR A CA 1
ATOM 1827 C C . TYR A 1 249 ? 1.516 -19.217 -14.522 1.00 85.44 249 TYR A C 1
ATOM 1829 O O . TYR A 1 249 ? 1.861 -19.056 -15.690 1.00 85.44 249 TYR A O 1
ATOM 1837 N N . MET A 1 250 ? 1.074 -20.392 -14.059 1.00 83.75 250 MET A N 1
ATOM 1838 C CA . MET A 1 250 ? 0.989 -21.595 -14.893 1.00 83.75 250 MET A CA 1
ATOM 1839 C C . MET A 1 250 ? 0.019 -21.400 -16.062 1.00 83.75 250 MET A C 1
ATOM 1841 O O . MET A 1 250 ? 0.381 -21.665 -17.204 1.00 83.75 250 MET A O 1
ATOM 1845 N N . LEU A 1 251 ? -1.197 -20.908 -15.805 1.00 82.94 251 LEU A N 1
ATOM 1846 C CA . LEU A 1 251 ? -2.187 -20.679 -16.863 1.00 82.94 251 LEU A CA 1
ATOM 1847 C C . LEU A 1 251 ? -1.715 -19.653 -17.888 1.00 82.94 251 LEU A C 1
ATOM 1849 O O . LEU A 1 251 ? -1.942 -19.844 -19.082 1.00 82.94 251 LEU A O 1
ATOM 1853 N N . HIS A 1 252 ? -1.051 -18.592 -17.431 1.00 79.62 252 HIS A N 1
ATOM 1854 C CA . HIS A 1 252 ? -0.546 -17.570 -18.328 1.00 79.62 252 HIS A CA 1
ATOM 1855 C C . HIS A 1 252 ? 0.542 -18.122 -19.253 1.00 79.62 252 HIS A C 1
ATOM 1857 O O . HIS A 1 252 ? 0.440 -17.913 -20.455 1.00 79.62 252 HIS A O 1
ATOM 1863 N N . LEU A 1 253 ? 1.496 -18.897 -18.720 1.00 79.56 253 LEU A N 1
ATOM 1864 C CA . LEU A 1 253 ? 2.526 -19.579 -19.515 1.00 79.56 253 LEU A CA 1
ATOM 1865 C C . LEU A 1 253 ? 1.927 -20.499 -20.588 1.00 79.56 253 LEU A C 1
ATOM 1867 O O . LEU A 1 253 ? 2.341 -20.453 -21.739 1.00 79.56 253 LEU A O 1
ATOM 1871 N N . PHE A 1 254 ? 0.932 -21.316 -20.231 1.00 77.88 254 PHE A N 1
ATOM 1872 C CA . PHE A 1 254 ? 0.302 -22.231 -21.189 1.00 77.88 254 PHE A CA 1
ATOM 1873 C C . PHE A 1 254 ? -0.510 -21.507 -22.272 1.00 77.88 254 PHE A C 1
ATOM 1875 O O . PHE A 1 254 ? -0.612 -22.002 -23.393 1.00 77.88 254 PHE A O 1
ATOM 1882 N N . MET A 1 255 ? -1.126 -20.366 -21.949 1.00 72.56 255 MET A N 1
ATOM 1883 C CA . MET A 1 255 ? -1.972 -19.631 -22.892 1.00 72.56 255 MET A CA 1
ATOM 1884 C C . MET A 1 255 ? -1.219 -18.596 -23.732 1.00 72.56 255 MET A C 1
ATOM 1886 O O . MET A 1 255 ? -1.681 -18.291 -24.833 1.00 72.56 255 MET A O 1
ATOM 1890 N N . SER A 1 256 ? -0.081 -18.067 -23.269 1.00 68.88 256 SER A N 1
ATOM 1891 C CA . SER A 1 256 ? 0.750 -17.149 -24.064 1.00 68.88 256 SER A CA 1
ATOM 1892 C C . SER A 1 256 ? 1.284 -17.816 -25.335 1.00 68.88 256 SER A C 1
ATOM 1894 O O . SER A 1 256 ? 1.355 -17.182 -26.384 1.00 68.88 256 SER A O 1
ATOM 1896 N N . ASP A 1 257 ? 1.528 -19.129 -25.293 1.00 65.62 257 ASP A N 1
ATOM 1897 C CA . ASP A 1 257 ? 1.962 -19.911 -26.459 1.00 65.62 257 ASP A CA 1
ATOM 1898 C C . ASP A 1 257 ? 0.892 -19.993 -27.571 1.00 65.62 257 ASP A C 1
ATOM 1900 O O . ASP A 1 257 ? 1.196 -20.341 -28.711 1.00 65.62 257 ASP A O 1
ATOM 1904 N N . MET A 1 258 ? -0.366 -19.637 -27.275 1.00 63.75 258 MET A N 1
ATOM 1905 C CA . MET A 1 258 ? -1.490 -19.659 -28.224 1.00 63.75 258 MET A CA 1
ATOM 1906 C C . MET A 1 258 ? -1.726 -18.318 -28.954 1.00 63.75 258 MET A C 1
ATOM 1908 O O . MET A 1 258 ? -2.710 -18.180 -29.689 1.00 63.75 258 MET A O 1
ATOM 1912 N N . GLY A 1 259 ? -0.857 -17.317 -28.760 1.00 63.91 259 GLY A N 1
ATOM 1913 C CA . GLY A 1 259 ? -0.813 -16.085 -29.564 1.00 63.91 259 GLY A CA 1
ATOM 1914 C C . GLY A 1 259 ? -1.881 -15.021 -29.264 1.00 63.91 259 GLY A C 1
ATOM 1915 O O . GLY A 1 259 ? -2.048 -14.100 -30.059 1.00 63.91 259 GLY A O 1
ATOM 1916 N N . HIS A 1 260 ? -2.607 -15.119 -28.142 1.00 68.56 260 HIS A N 1
ATOM 1917 C CA . HIS A 1 260 ? -3.626 -14.138 -27.728 1.00 68.56 260 HIS A CA 1
ATOM 1918 C C . HIS A 1 260 ? -3.377 -13.603 -26.304 1.00 68.56 260 HIS A C 1
ATOM 1920 O O . HIS A 1 260 ? -4.162 -13.853 -25.385 1.00 68.56 260 HIS A O 1
ATOM 1926 N N . ASP A 1 261 ? -2.309 -12.825 -26.118 1.00 72.81 261 ASP A N 1
ATOM 1927 C CA . ASP A 1 261 ? -1.809 -12.386 -24.802 1.00 72.81 261 ASP A CA 1
ATOM 1928 C C . ASP A 1 261 ? -2.842 -11.651 -23.930 1.00 72.81 261 ASP A C 1
ATOM 1930 O O . ASP A 1 261 ? -2.925 -11.880 -22.719 1.00 72.81 261 ASP A O 1
ATOM 1934 N N . SER A 1 262 ? -3.693 -10.801 -24.515 1.00 75.25 262 SER A N 1
ATOM 1935 C CA . SER A 1 262 ? -4.728 -10.083 -23.752 1.00 75.25 262 SER A CA 1
ATOM 1936 C C . SER A 1 262 ? -5.835 -11.014 -23.244 1.00 75.25 262 SER A C 1
ATOM 1938 O O . SER A 1 262 ? -6.296 -10.875 -22.111 1.00 75.25 262 SER A O 1
ATOM 1940 N N . ILE A 1 263 ? -6.240 -12.000 -24.052 1.00 79.62 263 ILE A N 1
ATOM 1941 C CA . ILE A 1 263 ? -7.261 -12.988 -23.671 1.00 79.62 263 ILE A CA 1
ATOM 1942 C C . ILE A 1 263 ? -6.682 -13.945 -22.624 1.00 79.62 263 ILE A C 1
ATOM 1944 O O . ILE A 1 263 ? -7.334 -14.211 -21.613 1.00 79.62 263 ILE A O 1
ATOM 1948 N N . ALA A 1 264 ? -5.434 -14.383 -22.811 1.00 79.12 264 ALA A N 1
ATOM 1949 C CA . ALA A 1 264 ? -4.695 -15.184 -21.841 1.00 79.12 264 ALA A CA 1
ATOM 1950 C C . ALA A 1 264 ? -4.618 -14.483 -20.477 1.00 79.12 264 ALA A C 1
ATOM 1952 O O . ALA A 1 264 ? -4.854 -15.106 -19.441 1.00 79.12 264 ALA A O 1
ATOM 1953 N N . THR A 1 265 ? -4.357 -13.173 -20.464 1.00 80.00 265 THR A N 1
ATOM 1954 C CA . THR A 1 265 ? -4.318 -12.365 -19.235 1.00 80.00 265 THR A CA 1
ATOM 1955 C C . THR A 1 265 ? -5.686 -12.302 -18.561 1.00 80.00 265 THR A C 1
ATOM 1957 O O . THR A 1 265 ? -5.786 -12.549 -17.361 1.00 80.00 265 THR A O 1
ATOM 1960 N N . LEU A 1 266 ? -6.760 -12.043 -19.315 1.00 83.38 266 LEU A N 1
ATOM 1961 C CA . LEU A 1 266 ? -8.117 -11.962 -18.766 1.00 83.38 266 LEU A CA 1
ATOM 1962 C C . LEU A 1 266 ? -8.570 -13.298 -18.153 1.00 83.38 266 LEU A C 1
ATOM 1964 O O . LEU A 1 266 ? -9.110 -13.324 -17.044 1.00 83.38 266 LEU A O 1
ATOM 1968 N N . ILE A 1 267 ? -8.308 -14.409 -18.847 1.00 83.62 267 ILE A N 1
ATOM 1969 C CA . ILE A 1 267 ? -8.617 -15.761 -18.366 1.00 83.62 267 ILE A CA 1
ATOM 1970 C C . ILE A 1 267 ? -7.780 -16.089 -17.128 1.00 83.62 267 ILE A C 1
ATOM 1972 O O . ILE A 1 267 ? -8.318 -16.609 -16.152 1.00 83.62 267 ILE A O 1
ATOM 1976 N N . SER A 1 268 ? -6.493 -15.735 -17.127 1.00 82.62 268 SER A N 1
ATOM 1977 C CA . SER A 1 268 ? -5.603 -15.964 -15.984 1.00 82.62 268 SER A CA 1
ATOM 1978 C C . SER A 1 268 ? -6.059 -15.178 -14.755 1.00 82.62 268 SER A C 1
ATOM 1980 O O . SER A 1 268 ? -6.116 -15.735 -13.662 1.00 82.62 268 SER A O 1
ATOM 1982 N N . VAL A 1 269 ? -6.477 -13.918 -14.919 1.00 84.62 269 VAL A N 1
ATOM 1983 C CA . VAL A 1 269 ? -7.065 -13.120 -13.831 1.00 84.62 269 VAL A CA 1
ATOM 1984 C C . VAL A 1 269 ? -8.353 -13.767 -13.319 1.00 84.62 269 VAL A C 1
ATOM 1986 O O . VAL A 1 269 ? -8.500 -13.942 -12.110 1.00 84.62 269 VAL A O 1
ATOM 1989 N N . ALA A 1 270 ? -9.267 -14.165 -14.209 1.00 85.62 270 ALA A N 1
ATOM 1990 C CA . ALA A 1 270 ? -10.523 -14.808 -13.822 1.00 85.62 270 ALA A CA 1
ATOM 1991 C C . ALA A 1 270 ? -10.287 -16.125 -13.062 1.00 85.62 270 ALA A C 1
ATOM 1993 O O . ALA A 1 270 ? -10.896 -16.359 -12.015 1.00 85.62 270 ALA A O 1
ATOM 1994 N N . ALA A 1 271 ? -9.354 -16.951 -13.536 1.00 85.19 271 ALA A N 1
ATOM 1995 C CA . ALA A 1 271 ? -8.951 -18.186 -12.878 1.00 85.19 271 ALA A CA 1
ATOM 1996 C C . ALA A 1 271 ? -8.262 -17.928 -11.531 1.00 85.19 271 ALA A C 1
ATOM 1998 O O . ALA A 1 271 ? -8.523 -18.645 -10.568 1.00 85.19 271 ALA A O 1
ATOM 1999 N N . GLY A 1 272 ? -7.441 -16.881 -11.427 1.00 82.50 272 GLY A N 1
ATOM 2000 C CA . GLY A 1 272 ? -6.826 -16.452 -10.173 1.00 82.50 272 GLY A CA 1
ATOM 2001 C C . GLY A 1 272 ? -7.861 -16.024 -9.135 1.00 82.50 272 GLY A C 1
ATOM 2002 O O . GLY A 1 272 ? -7.828 -16.494 -7.999 1.00 82.50 272 GLY A O 1
ATOM 2003 N N . VAL A 1 273 ? -8.829 -15.192 -9.530 1.00 84.56 273 VAL A N 1
ATOM 2004 C CA . VAL A 1 273 ? -9.949 -14.784 -8.666 1.00 84.56 273 VAL A CA 1
ATOM 2005 C C . VAL A 1 273 ? -10.754 -16.003 -8.218 1.00 84.56 273 VAL A C 1
ATOM 2007 O O . VAL A 1 273 ? -11.083 -16.122 -7.037 1.00 84.56 273 VAL A O 1
ATOM 2010 N N . PHE A 1 274 ? -11.025 -16.939 -9.129 1.00 85.31 274 PHE A N 1
ATOM 2011 C CA . PHE A 1 274 ? -11.727 -18.177 -8.808 1.00 85.31 274 PHE A CA 1
ATOM 2012 C C . PHE A 1 274 ? -10.935 -19.056 -7.830 1.00 85.31 274 PHE A C 1
ATOM 2014 O O . PHE A 1 274 ? -11.476 -19.469 -6.806 1.00 85.31 274 PHE A O 1
ATOM 2021 N N . ALA A 1 275 ? -9.645 -19.289 -8.082 1.00 84.31 275 ALA A N 1
ATOM 2022 C CA . ALA A 1 275 ? -8.769 -20.064 -7.206 1.00 84.31 275 ALA A CA 1
ATOM 2023 C C . ALA A 1 275 ? -8.671 -19.436 -5.809 1.00 84.31 275 ALA A C 1
ATOM 2025 O O . ALA A 1 275 ? -8.782 -20.135 -4.801 1.00 84.31 275 ALA A O 1
ATOM 2026 N N . TYR A 1 276 ? -8.541 -18.109 -5.737 1.00 84.94 276 TYR A N 1
ATOM 2027 C CA . TYR A 1 276 ? -8.533 -17.389 -4.471 1.00 84.94 276 TYR A CA 1
ATOM 2028 C C . TYR A 1 276 ? -9.863 -17.530 -3.723 1.00 84.94 276 TYR A C 1
ATOM 2030 O O . TYR A 1 276 ? -9.865 -17.801 -2.524 1.00 84.94 276 TYR A O 1
ATOM 2038 N N . ALA A 1 277 ? -10.998 -17.419 -4.421 1.00 80.75 277 ALA A N 1
ATOM 2039 C CA . ALA A 1 277 ? -12.321 -17.608 -3.831 1.00 80.75 277 ALA A CA 1
ATOM 2040 C C . ALA A 1 277 ? -12.515 -19.035 -3.288 1.00 80.75 277 ALA A C 1
ATOM 2042 O O . ALA A 1 277 ? -13.008 -19.206 -2.172 1.00 80.75 277 ALA A O 1
ATOM 2043 N N . VAL A 1 278 ? -12.075 -20.058 -4.029 1.00 81.88 278 VAL A N 1
ATOM 2044 C CA . VAL A 1 278 ? -12.109 -21.461 -3.584 1.00 81.88 278 VAL A CA 1
ATOM 2045 C C . VAL A 1 278 ? -11.258 -21.652 -2.329 1.00 81.88 278 VAL A C 1
ATOM 2047 O O . VAL A 1 278 ? -11.734 -22.226 -1.348 1.00 81.88 278 VAL A O 1
ATOM 2050 N N . MET A 1 279 ? -10.035 -21.118 -2.310 1.00 79.69 279 MET A N 1
ATOM 2051 C CA . MET A 1 279 ? -9.144 -21.213 -1.149 1.00 79.69 279 MET A CA 1
ATOM 2052 C C . MET A 1 279 ? -9.686 -20.449 0.063 1.00 79.69 279 MET A C 1
ATOM 2054 O O . MET A 1 279 ? -9.598 -20.942 1.189 1.00 79.69 279 MET A O 1
ATOM 2058 N N . ALA A 1 280 ? -10.328 -19.298 -0.150 1.00 78.19 280 ALA A N 1
ATOM 2059 C CA . ALA A 1 280 ? -10.973 -18.533 0.911 1.00 78.19 280 ALA A CA 1
ATOM 2060 C C . ALA A 1 280 ? -12.123 -19.312 1.579 1.00 78.19 280 ALA A C 1
ATOM 2062 O O . ALA A 1 280 ? -12.282 -19.258 2.806 1.00 78.19 280 ALA A O 1
ATOM 2063 N N . VAL A 1 281 ? -12.897 -20.072 0.793 1.00 76.38 281 VAL A N 1
ATOM 2064 C CA . VAL A 1 281 ? -13.945 -20.972 1.303 1.00 76.38 281 VAL A CA 1
ATOM 2065 C C . VAL A 1 281 ? -13.328 -22.175 2.016 1.00 76.38 281 VAL A C 1
ATOM 2067 O O . VAL A 1 281 ? -13.727 -22.476 3.142 1.00 76.38 281 VAL A O 1
ATOM 2070 N N . TYR A 1 282 ? -12.322 -22.817 1.413 1.00 75.44 282 TYR A N 1
ATOM 2071 C CA . TYR A 1 282 ? -11.654 -24.003 1.957 1.00 75.44 282 TYR A CA 1
ATOM 2072 C C . TYR A 1 282 ? -10.996 -23.736 3.317 1.00 75.44 282 TYR A C 1
ATOM 2074 O O . TYR A 1 282 ? -11.259 -24.435 4.294 1.00 75.44 282 TYR A O 1
ATOM 2082 N N . PHE A 1 283 ? -10.201 -22.669 3.423 1.00 75.00 283 PHE A N 1
ATOM 2083 C CA . PHE A 1 283 ? -9.531 -22.291 4.670 1.00 75.00 283 PHE A CA 1
ATOM 2084 C C . PHE A 1 283 ? -10.448 -21.617 5.692 1.00 75.00 283 PHE A C 1
ATOM 2086 O O . PHE A 1 283 ? -9.994 -21.275 6.792 1.00 75.00 283 PHE A O 1
ATOM 2093 N N . ARG A 1 284 ? -11.724 -21.415 5.338 1.00 73.69 284 ARG A N 1
ATOM 2094 C CA . ARG A 1 284 ? -12.717 -20.688 6.128 1.00 73.69 284 ARG A CA 1
ATOM 2095 C C . ARG A 1 284 ? -12.151 -19.369 6.634 1.00 73.69 284 ARG A C 1
ATOM 2097 O O . ARG A 1 284 ? -11.909 -19.187 7.828 1.00 73.69 284 ARG A O 1
ATOM 2104 N N . PHE A 1 285 ? -11.894 -18.466 5.693 1.00 68.19 285 PHE A N 1
ATOM 2105 C CA . PHE A 1 285 ? -11.269 -17.180 5.981 1.00 68.19 285 PHE A CA 1
ATOM 2106 C C . PHE A 1 285 ? -12.005 -16.388 7.046 1.00 68.19 285 PHE A C 1
ATOM 2108 O O . PHE A 1 285 ? -11.342 -15.721 7.815 1.00 68.19 285 PHE A O 1
ATOM 2115 N N . PHE A 1 286 ? -13.323 -16.493 7.155 1.00 68.88 286 PHE A N 1
ATOM 2116 C CA . PHE A 1 286 ? -14.101 -15.776 8.156 1.00 68.88 286 PHE A CA 1
ATOM 2117 C C . PHE A 1 286 ? -14.700 -16.745 9.164 1.00 68.88 286 PHE A C 1
ATOM 2119 O O . PHE A 1 286 ? -15.273 -17.764 8.779 1.00 68.88 286 PHE A O 1
ATOM 2126 N N . SER A 1 287 ? -14.584 -16.417 10.451 1.00 67.56 287 SER A N 1
ATOM 2127 C CA . SER A 1 287 ? -15.308 -17.131 11.503 1.00 67.56 287 SER A CA 1
ATOM 2128 C C . SER A 1 287 ? -16.815 -16.849 11.417 1.00 67.56 287 SER A C 1
ATOM 2130 O O . SER A 1 287 ? -17.232 -15.831 10.859 1.00 67.56 287 SER A O 1
ATOM 2132 N N . ARG A 1 288 ? -17.655 -17.713 12.011 1.00 64.19 288 ARG A N 1
ATOM 2133 C CA . ARG A 1 288 ? -19.119 -17.500 12.063 1.00 64.19 288 ARG A CA 1
ATOM 2134 C C . ARG A 1 288 ? -19.495 -16.123 12.627 1.00 64.19 288 ARG A C 1
ATOM 2136 O O . ARG A 1 288 ? -20.422 -15.510 12.116 1.00 64.19 288 ARG A O 1
ATOM 2143 N N . GLN A 1 289 ? -18.753 -15.643 13.627 1.00 63.06 289 GLN A N 1
ATOM 2144 C CA . GLN A 1 289 ? -18.966 -14.331 14.244 1.00 63.06 289 GLN A CA 1
ATOM 2145 C C . GLN A 1 289 ? -18.502 -13.185 13.337 1.00 63.06 289 GLN A C 1
ATOM 2147 O O . GLN A 1 289 ? -19.169 -12.164 13.260 1.00 63.06 289 GLN A O 1
ATOM 2152 N N . GLU A 1 290 ? -17.396 -13.346 12.602 1.00 68.69 290 GLU A N 1
ATOM 2153 C CA . GLU A 1 290 ? -16.915 -12.330 11.649 1.00 68.69 290 GLU A CA 1
ATOM 2154 C C . GLU A 1 290 ? -17.888 -12.138 10.474 1.00 68.69 290 GLU A C 1
ATOM 2156 O O . GLU A 1 290 ? -18.062 -11.020 9.996 1.00 68.69 290 GLU A O 1
ATOM 2161 N N . LEU A 1 291 ? -18.569 -13.208 10.050 1.00 68.50 291 LEU A N 1
ATOM 2162 C CA . LEU A 1 291 ? -19.588 -13.171 8.995 1.00 68.50 291 LEU A CA 1
ATOM 2163 C C . LEU A 1 291 ? -20.831 -12.353 9.372 1.00 68.50 291 LEU A C 1
ATOM 2165 O O . LEU A 1 291 ? -21.534 -11.896 8.478 1.00 68.50 291 LEU A O 1
ATOM 2169 N N . GLU A 1 292 ? -21.111 -12.133 10.657 1.00 65.94 292 GLU A N 1
ATOM 2170 C CA . GLU A 1 292 ? -22.235 -11.286 11.085 1.00 65.94 292 GLU A CA 1
ATOM 2171 C C . GLU A 1 292 ? -21.941 -9.790 10.910 1.00 65.94 292 GLU A C 1
ATOM 2173 O O . GLU A 1 292 ? -22.862 -9.003 10.707 1.00 65.94 292 GLU A O 1
ATOM 2178 N N . TYR A 1 293 ? -20.662 -9.403 10.911 1.00 63.38 293 TYR A N 1
ATOM 2179 C CA . TYR A 1 293 ? -20.228 -8.016 10.718 1.00 63.38 293 TYR A CA 1
ATOM 2180 C C . TYR A 1 293 ? -20.038 -7.636 9.242 1.00 63.38 293 TYR A C 1
ATOM 2182 O O . TYR A 1 293 ? -19.824 -6.462 8.939 1.00 63.38 293 TYR A O 1
ATOM 2190 N N . ILE A 1 294 ? -20.109 -8.600 8.316 1.00 66.62 294 ILE A N 1
ATOM 2191 C CA . ILE A 1 294 ? -19.905 -8.369 6.880 1.00 66.62 294 ILE A CA 1
ATOM 2192 C C . ILE A 1 294 ? -21.267 -8.252 6.174 1.00 66.62 294 ILE A C 1
ATOM 2194 O O . ILE A 1 294 ? -22.084 -9.176 6.265 1.00 66.62 294 ILE A O 1
ATOM 2198 N N . PRO A 1 295 ? -21.530 -7.175 5.408 1.00 54.06 295 PRO A N 1
ATOM 2199 C CA . PRO A 1 295 ? -22.745 -7.078 4.602 1.00 54.06 295 PRO A CA 1
ATOM 2200 C C . PRO A 1 295 ? -22.799 -8.231 3.583 1.00 54.06 295 PRO A C 1
ATOM 2202 O O . PRO A 1 295 ? -21.896 -8.403 2.770 1.00 54.06 295 PRO A O 1
ATOM 2205 N N . GLY A 1 296 ? -23.851 -9.058 3.646 1.00 61.88 296 GLY A N 1
ATOM 2206 C CA . GLY A 1 296 ? -23.990 -10.274 2.825 1.00 61.88 296 GLY A CA 1
ATOM 2207 C C . GLY A 1 296 ? -23.372 -11.549 3.424 1.00 61.88 296 GLY A C 1
ATOM 2208 O O . GLY A 1 296 ? -23.441 -12.615 2.804 1.00 61.88 296 GLY A O 1
ATOM 2209 N N . GLY A 1 297 ? -22.832 -11.488 4.644 1.00 62.44 297 GLY A N 1
ATOM 2210 C CA . GLY A 1 297 ? -22.186 -12.622 5.304 1.00 62.44 297 GLY A CA 1
ATOM 2211 C C . GLY A 1 297 ? -23.107 -13.810 5.599 1.00 62.44 297 GLY A C 1
ATOM 2212 O O . GLY A 1 297 ? -22.627 -14.931 5.723 1.00 62.44 297 GLY A O 1
ATOM 2213 N N . SER A 1 298 ? -24.433 -13.639 5.587 1.00 62.25 298 SER A N 1
ATOM 2214 C CA . SER A 1 298 ? -25.389 -14.754 5.700 1.00 62.25 298 SER A CA 1
ATOM 2215 C C . SER A 1 298 ? -25.307 -15.751 4.530 1.00 62.25 298 SER A C 1
ATOM 2217 O O . SER A 1 298 ? -25.449 -16.957 4.747 1.00 62.25 298 SER A O 1
ATOM 2219 N N . LYS A 1 299 ? -25.015 -15.283 3.303 1.00 61.44 299 LYS A N 1
ATOM 2220 C CA . LYS A 1 299 ? -24.801 -16.144 2.122 1.00 61.44 299 LYS A CA 1
ATOM 2221 C C . LYS A 1 299 ? -23.449 -16.859 2.185 1.00 61.44 299 LYS A C 1
ATOM 2223 O O . LYS A 1 299 ? -23.389 -18.067 1.967 1.00 61.44 299 LYS A O 1
ATOM 2228 N N . LEU A 1 300 ? -22.387 -16.135 2.550 1.00 62.91 300 LEU A N 1
ATOM 2229 C CA . LEU A 1 300 ? -21.055 -16.714 2.769 1.00 62.91 300 LEU A CA 1
ATOM 2230 C C . LEU A 1 300 ? -21.061 -17.740 3.909 1.00 62.91 300 LEU A C 1
ATOM 2232 O O . LEU A 1 300 ? -20.418 -18.778 3.797 1.00 62.91 300 LEU A O 1
ATOM 2236 N N . ARG A 1 301 ? -21.845 -17.508 4.968 1.00 65.00 301 ARG A N 1
ATOM 2237 C CA . ARG A 1 301 ? -21.996 -18.446 6.085 1.00 65.00 301 ARG A CA 1
ATOM 2238 C C . ARG A 1 301 ? -22.550 -19.789 5.618 1.00 65.00 301 ARG A C 1
ATOM 2240 O O . ARG A 1 301 ? -21.968 -20.812 5.962 1.00 65.00 301 ARG A O 1
ATOM 2247 N N . ARG A 1 302 ? -23.605 -19.793 4.792 1.00 62.91 302 ARG A N 1
ATOM 2248 C CA . ARG A 1 302 ? -24.153 -21.033 4.205 1.00 62.91 302 ARG A CA 1
ATOM 2249 C C . ARG A 1 302 ? -23.133 -21.756 3.323 1.00 62.91 302 ARG A C 1
ATOM 2251 O O . ARG A 1 302 ? -23.015 -22.973 3.408 1.00 62.91 302 ARG A O 1
ATOM 2258 N N . LEU A 1 303 ? -22.360 -21.015 2.527 1.00 63.31 303 LEU A N 1
ATOM 2259 C CA . LEU A 1 303 ? -21.351 -21.592 1.634 1.00 63.31 303 LEU A CA 1
ATOM 2260 C C . LEU A 1 303 ? -20.153 -22.196 2.398 1.00 63.31 303 LEU A C 1
ATOM 2262 O O . LEU A 1 303 ? -19.689 -23.278 2.058 1.00 63.31 303 LEU A O 1
ATOM 2266 N N . MET A 1 304 ? -19.657 -21.511 3.434 1.00 64.69 304 MET A N 1
ATOM 2267 C CA . MET A 1 304 ? -18.434 -21.887 4.163 1.00 64.69 304 MET A CA 1
ATOM 2268 C C . MET A 1 304 ? -18.672 -22.911 5.278 1.00 64.69 304 MET A C 1
ATOM 2270 O O . MET A 1 304 ? -17.782 -23.709 5.593 1.00 64.69 304 MET A O 1
ATOM 2274 N N . TYR A 1 305 ? -19.853 -22.879 5.899 1.00 67.12 305 TYR A N 1
ATOM 2275 C CA . TYR A 1 305 ? -20.170 -23.713 7.055 1.00 67.12 305 TYR A CA 1
ATOM 2276 C C . TYR A 1 305 ? -21.194 -24.812 6.789 1.00 67.12 305 TYR A C 1
ATOM 2278 O O . TYR A 1 305 ? -21.315 -25.648 7.676 1.00 67.12 305 TYR A O 1
ATOM 2286 N N . ARG A 1 306 ? -21.827 -24.863 5.600 1.00 54.44 306 ARG A N 1
ATOM 2287 C CA . ARG A 1 306 ? -22.843 -25.872 5.228 1.00 54.44 306 ARG A CA 1
ATOM 2288 C C . ARG A 1 306 ? -23.769 -26.185 6.421 1.00 54.44 306 ARG A C 1
ATOM 2290 O O . ARG A 1 306 ? -23.744 -27.290 6.949 1.00 54.44 306 ARG A O 1
ATOM 2297 N N . ASP A 1 307 ? -24.521 -25.171 6.854 1.00 46.09 307 ASP A N 1
ATOM 2298 C CA . ASP A 1 307 ? -25.736 -25.355 7.663 1.00 46.09 307 ASP A CA 1
ATOM 2299 C C . ASP A 1 307 ? -26.948 -25.339 6.718 1.00 46.09 307 ASP A C 1
ATOM 2301 O O . ASP A 1 307 ? -26.982 -24.434 5.841 1.00 46.09 307 ASP A O 1
#

Foldseek 3Di:
DDCPPVVVVCCVVVVLVVLLVCLVVVLVVLCVVLQQVLCVVLVDDSVVSVLLSCLLVPQQVVLLCPLVVVLLVLLVVQQQQLLVCVVVVPLVSLLLSLLLLLLVLLLSLLLSLLLCQLCVLLVSCLVPVPDDPVSSVSSSLLNNLLSLLSSLSSLLNSLCSSCNSVVHNSQLSVQLVVLSVQLSVQLNVQCNPSVCNCVSNSNSSSSSSNRSSVSSVVCCCVVSVHDDPCCLRPVLSNVQSVQLSVQLNVQQVVCVVVVDSNVSSVVSVVVSVVSSVVSCLVVVSDDPVRLVVDVVSVVSCCSNVVD

Sequence (307 aa):
MDSQPVAKRLLALALPITIGASISPLASVVDSALIIRILLKLGYTKETAQTAFSLMRTNVATLTNMPGVLTMALAMSLVPAISAFMAKRDKAGMQNAARLGLKLALIIGLPCAMGLFVLAGPVLSMLYPKLSTAELALATDLMHTSAIGVIFLSLVQSMTGVIQGMGKPNVPVFNLFIGFILKVVSQLVLMNIPEINIQGASVSTVVCYAFAGIADTIYVIRKANLSIGFFDVLLKPLLSSATMGFVVYMLHLFMSDMGHDSIATLISVAAGVFAYAVMAVYFRFFSRQELEYIPGGSKLRRLMYRD

Radius of gyration: 21.41 Å; chains: 1; bounding box: 49×56×62 Å

pLDDT: mean 86.11, std 10.82, range [42.81, 97.75]